Protein AF-A0A534TEU1-F1 (afdb_monomer_lite)

Sequence (224 aa):
MRRGFAPFLVLVLLFSCASARHSGPASTGDSCGVQGTWSGSFAIEGNGIGGPPRADTLDLRLVLMDSAAKVFSKEQGTWMEDKPGRFSLRCAGPNAVIAAIDSDRDSDGIWYESWVITLTVIDADRALVRWLRMVNNTNLPLTNPSSRFSYQGVGVLQRGPAPLNAERAKPETIGELLSALCDGGDAKACHTLARAIDNDDPTRAGELRKRACDLGDRSACEAR

Secondary structure (DSSP, 8-state):
-------------------------------BTT-EEEEEEEEEEEEETTPPPEEEEEEEEEEEETTEEEEEEEETTEEEEESTTT-EEEEEBTEEEEEEEEEEE-SS-EEEEEEEEEEEE-SSSEEEEEEEEEEEESSS-TTSGGGEEEEEEEEEEEEPS--TTS-----SSHHHHHHHHHHTT-HHHHHHHHHHHTTT-HHHHHHHHHHHHHTT-HHHHS--

Radius of gyration: 30.35 Å; chains: 1; bounding bo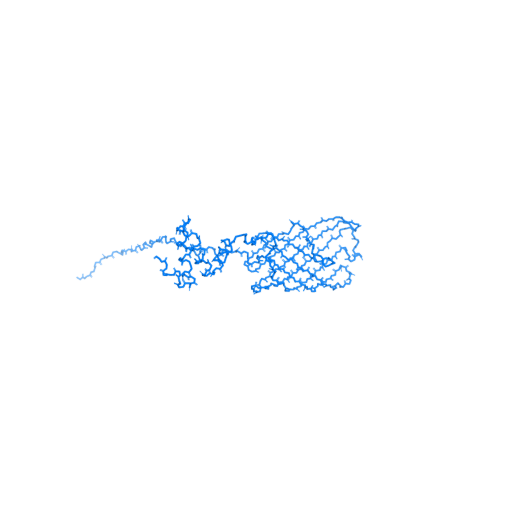x: 60×97×78 Å

Structure (mmCIF, N/CA/C/O backbone):
data_AF-A0A534TEU1-F1
#
_entry.id   AF-A0A534TEU1-F1
#
loop_
_atom_site.group_PDB
_atom_site.id
_atom_site.type_symbol
_atom_site.label_atom_id
_atom_site.label_alt_id
_atom_site.label_comp_id
_atom_site.label_asym_id
_atom_site.label_entity_id
_atom_site.label_seq_id
_atom_site.pdbx_PDB_ins_code
_atom_site.Cartn_x
_atom_site.Cartn_y
_atom_site.Cartn_z
_atom_site.occupancy
_atom_site.B_iso_or_equiv
_atom_site.auth_seq_id
_atom_site.auth_comp_id
_atom_site.auth_asym_id
_atom_site.auth_atom_id
_atom_site.pdbx_PDB_model_num
ATOM 1 N N . MET A 1 1 ? -14.284 -81.995 50.340 1.00 42.09 1 MET A N 1
ATOM 2 C CA . MET A 1 1 ? -13.128 -81.171 49.916 1.00 42.09 1 MET A CA 1
ATOM 3 C C . MET A 1 1 ? -13.559 -80.324 48.729 1.00 42.09 1 MET A C 1
ATOM 5 O O . MET A 1 1 ? -14.415 -80.752 47.971 1.00 42.09 1 MET A O 1
ATOM 9 N N . ARG A 1 2 ? -13.085 -79.078 48.680 1.00 38.34 2 ARG A N 1
ATOM 10 C CA . ARG A 1 2 ? -13.638 -77.959 47.902 1.00 38.34 2 ARG A CA 1
ATOM 11 C C . ARG A 1 2 ? -13.197 -78.001 46.431 1.00 38.34 2 ARG A C 1
ATOM 13 O O . ARG A 1 2 ? -12.015 -78.215 46.198 1.00 38.34 2 ARG A O 1
ATOM 20 N N . ARG A 1 3 ? -14.071 -77.602 45.499 1.00 43.06 3 ARG A N 1
ATOM 21 C CA . ARG A 1 3 ? -14.007 -76.321 44.745 1.00 43.06 3 ARG A CA 1
ATOM 22 C C . ARG A 1 3 ? -14.930 -76.375 43.524 1.00 43.06 3 ARG A C 1
ATOM 24 O O . ARG A 1 3 ? -14.798 -77.246 42.676 1.00 43.06 3 ARG A O 1
ATOM 31 N N . GLY A 1 4 ? -15.871 -75.433 43.495 1.00 40.69 4 GLY A N 1
ATOM 32 C CA . GLY A 1 4 ? -16.807 -75.219 42.400 1.00 40.69 4 GLY A CA 1
ATOM 33 C C . GLY A 1 4 ? -16.151 -74.540 41.201 1.00 40.69 4 GLY A C 1
ATOM 34 O O . GLY A 1 4 ? -15.206 -73.764 41.346 1.00 40.69 4 GLY A O 1
ATOM 35 N N . PHE A 1 5 ? -16.690 -74.849 40.027 1.00 43.62 5 PHE A N 1
ATOM 36 C CA . PHE A 1 5 ? -16.445 -74.148 38.776 1.00 43.62 5 PHE A CA 1
ATOM 37 C C . PHE A 1 5 ? -17.333 -72.899 38.720 1.00 43.62 5 PHE A C 1
ATOM 39 O O . PHE A 1 5 ? -18.552 -73.005 38.828 1.00 43.62 5 PHE A O 1
ATOM 46 N N . ALA A 1 6 ? -16.724 -71.732 38.530 1.00 43.12 6 ALA A N 1
ATOM 47 C CA . ALA A 1 6 ? -17.408 -70.509 38.124 1.00 43.12 6 ALA A CA 1
ATOM 48 C C . ALA A 1 6 ? -16.842 -70.094 36.758 1.00 43.12 6 ALA A C 1
ATOM 50 O O . ALA A 1 6 ? -15.624 -69.920 36.656 1.00 43.12 6 ALA A O 1
ATOM 51 N N . PRO A 1 7 ? -17.660 -69.950 35.702 1.00 49.03 7 PRO A N 1
ATOM 52 C CA . PRO A 1 7 ? -17.207 -69.316 34.479 1.00 49.03 7 PRO A CA 1
ATOM 53 C C . PRO A 1 7 ? -17.258 -67.792 34.642 1.00 49.03 7 PRO A C 1
ATOM 55 O O . PRO A 1 7 ? -18.177 -67.226 35.233 1.00 49.03 7 PRO A O 1
ATOM 58 N N . PHE A 1 8 ? -16.207 -67.155 34.137 1.00 44.19 8 PHE A N 1
ATOM 59 C CA . PHE A 1 8 ? -15.955 -65.720 34.132 1.00 44.19 8 PHE A CA 1
ATOM 60 C C . PHE A 1 8 ? -17.135 -64.912 33.567 1.00 44.19 8 PHE A C 1
ATOM 62 O O . PHE A 1 8 ? -17.520 -65.077 32.411 1.00 44.19 8 PHE A O 1
ATOM 69 N N . LEU A 1 9 ? -17.651 -63.978 34.369 1.00 42.22 9 LEU A N 1
ATOM 70 C CA . LEU A 1 9 ? -18.513 -62.890 33.915 1.00 42.22 9 LEU A CA 1
ATOM 71 C C . LEU A 1 9 ? -17.618 -61.820 33.265 1.00 42.22 9 LEU A C 1
ATOM 73 O O . LEU A 1 9 ? -16.871 -61.128 33.956 1.00 42.22 9 LEU A O 1
ATOM 77 N N . VAL A 1 10 ? -17.658 -61.698 31.937 1.00 48.53 10 VAL A N 1
ATOM 78 C CA . VAL A 1 10 ? -17.001 -60.598 31.216 1.00 48.53 10 VAL A CA 1
ATOM 79 C C . VAL A 1 10 ? -17.854 -59.342 31.397 1.00 48.53 10 VAL A C 1
ATOM 81 O O . VAL A 1 10 ? -18.918 -59.205 30.797 1.00 48.53 10 VAL A O 1
ATOM 84 N N . LEU A 1 11 ? -17.397 -58.433 32.257 1.00 40.50 11 LEU A N 1
ATOM 85 C CA . LEU A 1 11 ? -17.984 -57.109 32.440 1.00 40.50 11 LEU A CA 1
ATOM 86 C C . LEU A 1 11 ? -17.604 -56.231 31.237 1.00 40.50 11 LEU A C 1
ATOM 88 O O . LEU A 1 11 ? -16.510 -55.672 31.183 1.00 40.50 11 LEU A O 1
ATOM 92 N N . VAL A 1 12 ? -18.502 -56.119 30.259 1.00 49.38 12 VAL A N 1
ATOM 93 C CA . VAL A 1 12 ? -18.382 -55.135 29.176 1.00 49.38 12 VAL A CA 1
ATOM 94 C C . VAL A 1 12 ? -18.715 -53.761 29.758 1.00 49.38 12 VAL A C 1
ATOM 96 O O . VAL A 1 12 ? -19.880 -53.414 29.945 1.00 49.38 12 VAL A O 1
ATOM 99 N N . LEU A 1 13 ? -17.683 -52.978 30.078 1.00 44.84 13 LEU A N 1
ATOM 100 C CA . LEU A 1 13 ? -17.818 -51.556 30.387 1.00 44.84 13 LEU A CA 1
ATOM 101 C C . LEU A 1 13 ? -18.214 -50.817 29.103 1.00 44.84 13 LEU A C 1
ATOM 103 O O . LEU A 1 13 ? -17.367 -50.441 28.294 1.00 44.84 13 LEU A O 1
ATOM 107 N N . LEU A 1 14 ? -19.518 -50.622 28.911 1.00 46.16 14 LEU A N 1
ATOM 108 C CA . LEU A 1 14 ? -20.048 -49.671 27.941 1.00 46.16 14 LEU A CA 1
ATOM 109 C C . LEU A 1 14 ? -19.650 -48.263 28.398 1.00 46.16 14 LEU A C 1
ATOM 111 O O . LEU A 1 14 ? -20.310 -47.659 29.243 1.00 46.16 14 LEU A O 1
ATOM 115 N N . PHE A 1 15 ? -18.552 -47.740 27.849 1.00 44.34 15 PHE A N 1
ATOM 116 C CA . PHE A 1 15 ? -18.258 -46.312 27.893 1.00 44.34 15 PHE A CA 1
ATOM 117 C C . PHE A 1 15 ? -19.354 -45.592 27.107 1.00 44.34 15 PHE A C 1
ATOM 119 O O . PHE A 1 15 ? -19.301 -45.460 25.886 1.00 44.34 15 PHE A O 1
ATOM 126 N N . SER A 1 16 ? -20.385 -45.152 27.823 1.00 46.69 16 SER A N 1
ATOM 127 C CA . SER A 1 16 ? -21.354 -44.199 27.309 1.00 46.69 16 SER A CA 1
ATOM 128 C C . SER A 1 16 ? -20.603 -42.891 27.073 1.00 46.69 16 SER A C 1
ATOM 130 O O . SER A 1 16 ? -20.400 -42.108 28.000 1.00 46.69 16 SER A O 1
ATOM 132 N N . CYS A 1 17 ? -20.139 -42.666 25.840 1.00 42.59 17 CYS A N 1
ATOM 133 C CA . CYS A 1 17 ? -19.722 -41.347 25.384 1.00 42.59 17 CYS A CA 1
ATOM 134 C C . CYS A 1 17 ? -20.953 -40.442 25.451 1.00 42.59 17 CYS A C 1
ATOM 136 O O . CYS A 1 17 ? -21.697 -40.306 24.482 1.00 42.59 17 CYS A O 1
ATOM 138 N N . ALA A 1 18 ? -21.183 -39.828 26.612 1.00 48.31 18 ALA A N 1
ATOM 139 C CA . ALA A 1 18 ? -21.962 -38.613 26.681 1.00 48.31 18 ALA A CA 1
ATOM 140 C C . ALA A 1 18 ? -21.305 -37.656 25.689 1.00 48.31 18 ALA A C 1
ATOM 142 O O . ALA A 1 18 ? -20.161 -37.238 25.882 1.00 48.31 18 ALA A O 1
ATOM 143 N N . SER A 1 19 ? -21.991 -37.386 24.580 1.00 49.59 19 SER A N 1
ATOM 144 C CA . SER A 1 19 ? -21.614 -36.339 23.646 1.00 49.59 19 SER A CA 1
ATOM 145 C C . SER A 1 19 ? -21.758 -35.022 24.396 1.00 49.59 19 SER A C 1
ATOM 147 O O . SER A 1 19 ? -22.774 -34.336 24.301 1.00 49.59 19 SER A O 1
ATOM 149 N N . ALA A 1 20 ? -20.744 -34.683 25.192 1.00 44.78 20 ALA A N 1
ATOM 150 C CA . ALA A 1 20 ? -20.486 -33.313 25.548 1.00 44.78 20 ALA A CA 1
ATOM 151 C C . ALA A 1 20 ? -20.449 -32.593 24.207 1.00 44.78 20 ALA A C 1
ATOM 153 O O . ALA A 1 20 ? -19.561 -32.841 23.387 1.00 44.78 20 ALA A O 1
ATOM 154 N N . ARG A 1 21 ? -21.465 -31.766 23.948 1.00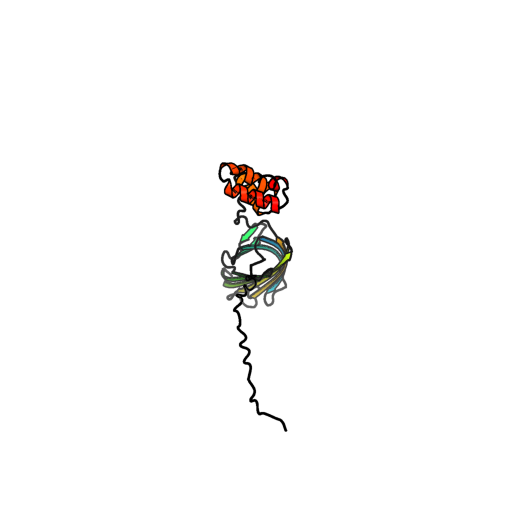 43.78 21 ARG A N 1
ATOM 155 C CA . ARG A 1 21 ? -21.335 -30.697 22.973 1.00 43.78 21 ARG A CA 1
ATOM 156 C C . ARG A 1 21 ? -20.152 -29.896 23.486 1.00 43.78 21 ARG A C 1
ATOM 158 O O . ARG A 1 21 ? -20.304 -29.055 24.364 1.00 43.78 21 ARG A O 1
ATOM 165 N N . HIS A 1 22 ? -18.963 -30.243 23.006 1.00 41.06 22 HIS A N 1
ATOM 166 C CA . HIS A 1 22 ? -17.851 -29.330 22.986 1.00 41.06 22 HIS A CA 1
ATOM 167 C C . HIS A 1 22 ? -18.407 -28.154 22.193 1.00 41.06 22 HIS A C 1
ATOM 169 O O . HIS A 1 22 ? -18.464 -28.178 20.965 1.00 41.06 22 HIS A O 1
ATOM 175 N N . SER A 1 23 ? -18.874 -27.131 22.903 1.00 46.69 23 SER A N 1
ATOM 176 C CA . SER A 1 23 ? -18.583 -25.776 22.491 1.00 46.69 23 SER A CA 1
ATOM 177 C C . SER A 1 23 ? -17.066 -25.741 22.377 1.00 46.69 23 SER A C 1
ATOM 179 O O . SER A 1 23 ? -16.361 -25.465 23.349 1.00 46.69 23 SER A O 1
ATOM 181 N N . GLY A 1 24 ? -16.564 -26.155 21.208 1.00 38.72 24 GLY A N 1
ATOM 182 C CA . GLY A 1 24 ? -15.209 -25.845 20.812 1.00 38.72 24 GLY A CA 1
ATOM 183 C C . GLY A 1 24 ? -15.022 -24.346 21.023 1.00 38.72 24 GLY A C 1
ATOM 184 O O . GLY A 1 24 ? -16.015 -23.605 20.976 1.00 38.72 24 GLY A O 1
ATOM 185 N N . PRO A 1 25 ? -13.795 -23.888 21.310 1.00 41.25 25 PRO A N 1
ATOM 186 C CA . PRO A 1 25 ? -13.544 -22.459 21.331 1.00 41.25 25 PRO A CA 1
ATOM 187 C C . PRO A 1 25 ? -14.160 -21.892 20.053 1.00 41.25 25 PRO A C 1
ATOM 189 O O . PRO A 1 25 ? -13.912 -22.425 18.967 1.00 41.25 25 PRO A O 1
ATOM 192 N N . ALA A 1 26 ? -15.055 -20.909 20.208 1.00 41.44 26 ALA A N 1
ATOM 193 C CA . ALA A 1 26 ? -15.578 -20.148 19.086 1.00 41.44 26 ALA A CA 1
ATOM 194 C C . ALA A 1 26 ? -14.387 -19.871 18.176 1.00 41.44 26 ALA A C 1
ATOM 196 O O . ALA A 1 26 ? -13.356 -19.426 18.685 1.00 41.44 26 ALA A O 1
ATOM 197 N N . SER A 1 27 ? -14.488 -20.251 16.900 1.00 43.28 27 SER A N 1
ATOM 198 C CA . SER A 1 27 ? -13.417 -20.076 15.928 1.00 43.28 27 SER A CA 1
ATOM 199 C C . SER A 1 27 ? -12.785 -18.710 16.162 1.00 43.28 27 SER A C 1
ATOM 201 O O . SER A 1 27 ? -13.425 -17.686 15.910 1.00 43.28 27 SER A O 1
ATOM 203 N N . THR A 1 28 ? -11.555 -18.682 16.673 1.00 44.28 28 THR A N 1
ATOM 204 C CA . THR A 1 28 ? -10.711 -17.493 16.641 1.00 44.28 28 THR A CA 1
ATOM 205 C C . THR A 1 28 ? -10.315 -17.333 15.181 1.00 44.28 28 THR A C 1
ATOM 207 O O . THR A 1 28 ? -9.194 -17.645 14.793 1.00 44.28 28 THR A O 1
ATOM 210 N N . GLY A 1 29 ? -11.298 -17.024 14.334 1.00 44.78 29 GLY A N 1
ATOM 211 C CA . GLY A 1 29 ? -11.105 -16.874 12.909 1.00 44.78 29 GLY A CA 1
ATOM 212 C C . GLY A 1 29 ? -10.098 -15.761 12.723 1.00 44.78 29 GLY A C 1
ATOM 213 O O . GLY A 1 29 ? -10.270 -14.690 13.311 1.00 44.78 29 GLY A O 1
ATOM 214 N N . ASP A 1 30 ? -8.995 -16.058 12.035 1.00 56.19 30 ASP A N 1
ATOM 215 C CA . ASP A 1 30 ? -8.673 -15.557 10.688 1.00 56.19 30 ASP A CA 1
ATOM 216 C C . ASP A 1 30 ? -9.205 -14.158 10.334 1.00 56.19 30 ASP A C 1
ATOM 218 O O . ASP A 1 30 ? -9.517 -13.849 9.187 1.00 56.19 30 ASP A O 1
ATOM 222 N N . SER A 1 31 ? -9.333 -13.285 11.323 1.00 73.56 31 SER A N 1
ATOM 223 C CA . SER A 1 31 ? -9.741 -11.911 11.138 1.00 73.56 31 SER A CA 1
ATOM 224 C C . SER A 1 31 ? -8.524 -11.143 10.660 1.00 73.56 31 SER A C 1
ATOM 226 O O . SER A 1 31 ? -7.391 -11.320 11.120 1.00 73.56 31 SER A O 1
ATOM 228 N N . CYS A 1 32 ? -8.761 -10.324 9.651 1.00 85.44 32 CYS A N 1
ATOM 229 C CA . CYS A 1 32 ? -7.733 -9.529 9.027 1.00 85.44 32 CYS A CA 1
ATOM 230 C C . CYS A 1 32 ? -7.267 -8.451 10.016 1.00 85.44 32 CYS A C 1
ATOM 232 O O . CYS A 1 32 ? -7.973 -7.478 10.249 1.00 85.44 32 CYS A O 1
ATOM 234 N N . GLY A 1 33 ? -6.086 -8.603 10.609 1.00 88.44 33 GLY A N 1
ATOM 235 C CA . GLY A 1 33 ? -5.531 -7.675 11.603 1.00 88.44 33 GLY A CA 1
ATOM 236 C C . GLY A 1 33 ? -4.822 -6.457 11.004 1.00 88.44 33 GLY A C 1
ATOM 237 O O . GLY A 1 33 ? -4.251 -5.653 11.735 1.00 88.44 33 GLY A O 1
ATOM 238 N N . VAL A 1 34 ? -4.833 -6.315 9.676 1.00 93.44 34 VAL A N 1
ATOM 239 C CA . VAL A 1 34 ? -4.113 -5.261 8.938 1.00 93.44 34 VAL A CA 1
ATOM 240 C C . VAL A 1 34 ? -4.989 -4.074 8.533 1.00 93.44 34 VAL A C 1
ATOM 242 O O . VAL A 1 34 ? -4.523 -3.176 7.839 1.00 93.44 34 VAL A O 1
ATOM 245 N N . GLN A 1 35 ? -6.258 -4.070 8.930 1.00 91.25 35 GLN A N 1
ATOM 246 C CA . GLN A 1 35 ? -7.253 -3.089 8.494 1.00 91.25 35 GLN A CA 1
ATOM 247 C C . GLN A 1 35 ? -6.824 -1.648 8.814 1.00 91.25 35 GLN A C 1
ATOM 249 O O . GLN A 1 35 ? -6.166 -1.389 9.829 1.00 91.25 35 GLN A O 1
ATOM 254 N N . GLY A 1 36 ? -7.216 -0.711 7.949 1.00 91.31 36 GLY A N 1
ATOM 255 C CA . GLY A 1 36 ? -6.960 0.721 8.097 1.00 91.31 36 GLY A CA 1
ATOM 256 C C . GLY A 1 36 ? -6.031 1.316 7.037 1.00 91.31 36 GLY A C 1
ATOM 257 O O . GLY A 1 36 ? -5.725 0.700 6.014 1.00 91.31 36 GLY A O 1
ATOM 258 N N . THR A 1 37 ? -5.611 2.558 7.285 1.00 94.62 37 THR A N 1
ATOM 259 C CA . THR A 1 37 ? -4.682 3.294 6.420 1.00 94.62 37 THR A CA 1
ATOM 260 C C . THR A 1 37 ? -3.261 3.157 6.938 1.00 94.62 37 THR A C 1
ATOM 262 O O . THR A 1 37 ? -3.006 3.398 8.116 1.00 94.62 37 THR A O 1
ATOM 265 N N . TRP A 1 38 ? -2.324 2.868 6.045 1.00 96.81 38 TRP A N 1
ATOM 266 C CA . TRP A 1 38 ? -0.896 2.795 6.335 1.00 96.81 38 TRP A CA 1
ATOM 267 C C . TRP A 1 38 ? -0.135 3.642 5.333 1.00 96.81 38 TRP A C 1
ATOM 269 O O . TRP A 1 38 ? -0.408 3.545 4.142 1.00 96.81 38 TRP A O 1
ATOM 279 N N . SER A 1 39 ? 0.818 4.460 5.767 1.00 96.69 39 SER A N 1
ATOM 280 C CA . SER A 1 39 ? 1.649 5.228 4.838 1.00 96.69 39 SER A CA 1
ATOM 281 C C . SER A 1 39 ? 3.059 5.458 5.344 1.00 96.69 39 SER A C 1
ATOM 283 O O . SER A 1 39 ? 3.269 5.537 6.547 1.00 96.69 39 SER A O 1
ATOM 285 N N . GLY A 1 40 ? 4.006 5.606 4.428 1.00 94.81 40 GLY A N 1
ATOM 286 C CA . GLY A 1 40 ? 5.401 5.879 4.746 1.00 94.81 40 GLY A CA 1
ATOM 287 C C . GLY A 1 40 ? 6.231 6.060 3.482 1.00 94.81 40 GLY A C 1
ATOM 288 O O . GLY A 1 40 ? 5.745 5.836 2.372 1.00 94.81 40 GLY A O 1
ATOM 289 N N . SER A 1 41 ? 7.484 6.456 3.671 1.00 95.75 41 SER A N 1
ATOM 290 C CA . SER A 1 41 ? 8.446 6.697 2.596 1.00 95.75 41 SER A CA 1
ATOM 291 C C . SER A 1 41 ? 9.668 5.813 2.820 1.00 95.75 41 SER A C 1
ATOM 293 O O . SER A 1 41 ? 10.186 5.758 3.937 1.00 95.75 41 SER A O 1
ATOM 295 N N . PHE A 1 42 ? 10.131 5.106 1.794 1.00 97.19 42 PHE A N 1
ATOM 296 C CA . PHE A 1 42 ? 11.299 4.229 1.906 1.00 97.19 42 PHE A CA 1
ATOM 297 C C . PHE A 1 42 ? 12.074 4.128 0.595 1.00 97.19 42 PHE A C 1
ATOM 299 O O . PHE A 1 42 ? 11.536 4.360 -0.487 1.00 97.19 42 PHE A O 1
ATOM 306 N N . ALA A 1 43 ? 13.357 3.784 0.703 1.00 97.69 43 ALA A N 1
ATOM 307 C CA . ALA A 1 43 ? 14.214 3.593 -0.456 1.00 97.69 43 ALA A CA 1
ATOM 308 C C . ALA A 1 43 ? 13.782 2.359 -1.261 1.00 97.69 43 ALA A C 1
ATOM 310 O O . ALA A 1 43 ? 13.424 1.321 -0.694 1.00 97.69 43 ALA A O 1
ATOM 311 N N . ILE A 1 44 ? 13.862 2.476 -2.582 1.00 97.56 44 ILE A N 1
ATOM 312 C CA . ILE A 1 44 ? 13.677 1.372 -3.516 1.00 97.56 44 ILE A CA 1
ATOM 313 C C . ILE A 1 44 ? 14.944 1.142 -4.331 1.00 97.56 44 ILE A C 1
ATOM 315 O O . ILE A 1 44 ? 15.680 2.071 -4.669 1.00 97.56 44 ILE A O 1
ATOM 319 N N . GLU A 1 45 ? 15.156 -0.120 -4.667 1.00 97.19 45 GLU A N 1
ATOM 320 C CA . GLU A 1 45 ? 16.270 -0.612 -5.460 1.00 97.19 45 GLU A CA 1
ATOM 321 C C . GLU A 1 45 ? 15.777 -1.525 -6.585 1.00 97.19 45 GLU A C 1
ATOM 323 O O . GLU A 1 45 ? 14.643 -2.010 -6.575 1.00 97.19 45 GLU A O 1
ATOM 328 N N . GLY A 1 46 ? 16.652 -1.792 -7.546 1.00 96.06 46 GLY A N 1
ATOM 329 C CA . GLY A 1 46 ? 16.449 -2.790 -8.590 1.00 96.06 46 GLY A CA 1
ATOM 330 C C . GLY A 1 46 ? 16.989 -2.314 -9.926 1.00 96.06 46 GLY A C 1
ATOM 331 O O . GLY A 1 46 ? 17.650 -1.284 -10.002 1.00 96.06 46 GLY A O 1
ATOM 332 N N . ASN A 1 47 ? 16.739 -3.054 -10.997 1.00 96.25 47 ASN A N 1
ATOM 333 C CA . ASN A 1 47 ? 17.302 -2.739 -12.305 1.00 96.25 47 ASN A CA 1
ATOM 334 C C . ASN A 1 47 ? 16.533 -3.424 -13.432 1.00 96.25 47 ASN A C 1
ATOM 336 O O . ASN A 1 47 ? 15.804 -4.399 -13.234 1.00 96.25 47 ASN A O 1
ATOM 340 N N . GLY A 1 48 ? 16.732 -2.891 -14.634 1.00 95.50 48 GLY A N 1
ATOM 341 C CA . GLY A 1 48 ? 16.412 -3.592 -15.869 1.00 95.50 48 GLY A CA 1
ATOM 342 C C . GLY A 1 48 ? 17.452 -4.655 -16.204 1.00 95.50 48 GLY A C 1
ATOM 343 O O . GLY A 1 48 ? 18.599 -4.572 -15.751 1.00 95.50 48 GLY A O 1
ATOM 344 N N . ILE A 1 49 ? 17.085 -5.634 -17.030 1.00 91.06 49 ILE A N 1
ATOM 345 C CA . ILE A 1 49 ? 18.057 -6.569 -17.616 1.00 91.06 49 ILE A CA 1
ATOM 346 C C . ILE A 1 49 ? 19.117 -5.756 -18.374 1.00 91.06 49 ILE A C 1
ATOM 348 O O . ILE A 1 49 ? 18.789 -4.990 -19.275 1.00 91.06 49 ILE A O 1
ATOM 352 N N . GLY A 1 50 ? 20.385 -5.890 -17.973 1.00 88.06 50 GLY A N 1
ATOM 353 C CA . GLY A 1 50 ? 21.506 -5.141 -18.558 1.00 88.06 50 GLY A CA 1
ATOM 354 C C . GLY A 1 50 ? 21.532 -3.639 -18.235 1.00 88.06 50 GLY A C 1
ATOM 355 O O . GLY A 1 50 ? 22.411 -2.936 -18.725 1.00 88.06 50 GLY A O 1
ATOM 356 N N . GLY A 1 51 ? 20.593 -3.142 -17.424 1.00 91.62 51 GLY A N 1
ATOM 357 C CA . GLY A 1 51 ? 20.540 -1.750 -16.983 1.00 91.62 51 GLY A CA 1
ATOM 358 C C . GLY A 1 51 ? 21.320 -1.491 -15.694 1.00 91.62 51 GLY A C 1
ATOM 359 O O . GLY A 1 51 ? 21.565 -2.424 -14.925 1.00 91.62 51 GLY A O 1
ATOM 360 N N . PRO A 1 52 ? 21.673 -0.224 -15.416 1.00 93.75 52 PRO A N 1
ATOM 361 C CA . PRO A 1 52 ? 22.270 0.143 -14.142 1.00 93.75 52 PRO A CA 1
ATOM 362 C C . PRO A 1 52 ? 21.266 -0.038 -12.988 1.00 93.75 52 PRO A C 1
ATOM 364 O O . PRO A 1 52 ? 20.049 0.005 -13.211 1.00 93.75 52 PRO A O 1
ATOM 367 N N . PRO A 1 53 ? 21.754 -0.193 -11.746 1.00 94.06 53 PRO A N 1
ATOM 368 C CA . PRO A 1 53 ? 20.916 -0.107 -10.560 1.00 94.06 53 PRO A CA 1
ATOM 369 C C . PRO A 1 53 ? 20.168 1.227 -10.499 1.00 94.06 53 PRO A C 1
ATOM 371 O O . PRO A 1 53 ? 20.745 2.296 -10.703 1.00 94.06 53 PRO A O 1
ATOM 374 N N . ARG A 1 54 ? 18.880 1.155 -10.179 1.00 89.25 54 ARG A N 1
ATOM 375 C CA . ARG A 1 54 ? 18.053 2.277 -9.755 1.00 89.25 54 ARG A CA 1
ATOM 376 C C . ARG A 1 54 ? 18.149 2.395 -8.240 1.00 89.25 54 ARG A C 1
ATOM 378 O O . ARG A 1 54 ? 18.041 1.395 -7.536 1.00 89.25 54 ARG A O 1
ATOM 385 N N . ALA A 1 55 ? 18.293 3.626 -7.770 1.00 90.62 55 ALA A N 1
ATOM 386 C CA . ALA A 1 55 ? 18.090 4.004 -6.382 1.00 90.62 55 ALA A CA 1
ATOM 387 C C . ALA A 1 55 ? 17.118 5.182 -6.375 1.00 90.62 55 ALA A C 1
ATOM 389 O O . ALA A 1 55 ? 17.355 6.183 -7.049 1.00 90.62 55 ALA A O 1
ATOM 390 N N . ASP A 1 56 ? 16.002 5.029 -5.677 1.00 92.62 56 ASP A N 1
ATOM 391 C CA . ASP A 1 56 ? 14.948 6.038 -5.621 1.00 92.62 56 ASP A CA 1
ATOM 392 C C . ASP A 1 56 ? 14.195 5.931 -4.288 1.00 92.62 56 ASP A C 1
ATOM 394 O O . ASP A 1 56 ? 14.510 5.077 -3.458 1.00 92.62 56 ASP A O 1
ATOM 398 N N . THR A 1 57 ? 13.201 6.783 -4.068 1.00 94.69 57 THR A N 1
ATOM 399 C CA . THR A 1 57 ? 12.307 6.723 -2.908 1.00 94.69 57 THR A CA 1
ATOM 400 C C . THR A 1 57 ? 10.875 6.479 -3.361 1.00 94.69 57 THR A C 1
ATOM 402 O O . THR A 1 57 ? 10.389 7.121 -4.286 1.00 94.69 57 THR A O 1
ATOM 405 N N . LEU A 1 58 ? 10.183 5.571 -2.677 1.00 96.12 58 LEU A N 1
ATOM 406 C CA . LEU A 1 58 ? 8.752 5.359 -2.834 1.00 96.12 58 LEU A CA 1
ATOM 407 C C . LEU A 1 58 ? 8.016 5.923 -1.621 1.00 96.12 58 LEU A C 1
ATOM 409 O O . LEU A 1 58 ? 8.238 5.490 -0.491 1.00 96.12 58 LEU A O 1
ATOM 413 N N . ASP A 1 59 ? 7.105 6.854 -1.877 1.00 96.12 59 ASP A N 1
ATOM 414 C CA . ASP A 1 59 ? 6.014 7.184 -0.967 1.00 96.12 59 ASP A CA 1
ATOM 415 C C . ASP A 1 59 ? 4.877 6.190 -1.202 1.00 96.12 59 ASP A C 1
ATOM 417 O O . ASP A 1 59 ? 4.288 6.193 -2.279 1.00 96.12 59 ASP A O 1
ATOM 421 N N . LEU A 1 60 ? 4.556 5.357 -0.215 1.00 97.94 60 LEU A N 1
ATOM 422 C CA . LEU A 1 60 ? 3.494 4.357 -0.314 1.00 97.94 60 LEU A CA 1
ATOM 423 C C . LEU A 1 60 ? 2.374 4.681 0.671 1.00 97.94 60 LEU A C 1
ATOM 425 O O . LEU A 1 60 ? 2.631 4.976 1.840 1.00 97.94 60 LEU A O 1
ATOM 429 N N . ARG A 1 61 ? 1.124 4.555 0.222 1.00 97.75 61 ARG A N 1
ATOM 430 C CA . ARG A 1 61 ? -0.055 4.503 1.087 1.00 97.75 61 ARG A CA 1
ATOM 431 C C . ARG A 1 61 ? -0.932 3.317 0.712 1.00 97.75 61 ARG A C 1
ATOM 433 O O . ARG A 1 61 ? -1.222 3.083 -0.454 1.00 97.75 61 ARG A O 1
ATOM 440 N N . LEU A 1 62 ? -1.381 2.595 1.726 1.00 97.56 62 LEU A N 1
ATOM 441 C CA . LEU A 1 62 ? -2.302 1.474 1.628 1.00 97.56 62 LEU A CA 1
ATOM 442 C C . LEU A 1 62 ? -3.579 1.830 2.380 1.00 97.56 62 LEU A C 1
ATOM 444 O O . LEU A 1 62 ? -3.514 2.323 3.505 1.00 97.56 62 LEU A O 1
ATOM 448 N N . VAL A 1 63 ? -4.726 1.557 1.775 1.00 95.38 63 VAL A N 1
ATOM 449 C CA . VAL A 1 63 ? -6.034 1.604 2.428 1.00 95.38 63 VAL A CA 1
ATOM 450 C C . VAL A 1 63 ? -6.628 0.206 2.356 1.00 95.38 63 VAL A C 1
ATOM 452 O O . VAL A 1 63 ? -6.957 -0.268 1.268 1.00 95.38 63 VAL A O 1
ATOM 455 N N . LEU A 1 64 ? -6.716 -0.458 3.507 1.00 94.56 64 LEU A N 1
ATOM 456 C CA . LEU A 1 64 ? -7.107 -1.861 3.630 1.00 94.56 64 LEU A CA 1
ATOM 457 C C . LEU A 1 64 ? -8.459 -1.945 4.342 1.00 94.56 64 LEU A C 1
ATOM 459 O O . LEU A 1 64 ? -8.569 -1.501 5.488 1.00 94.56 64 LEU A O 1
ATOM 463 N N . MET A 1 65 ? -9.462 -2.479 3.644 1.00 87.75 65 MET A N 1
ATOM 464 C CA . MET A 1 65 ? -10.827 -2.665 4.145 1.00 87.75 65 MET A CA 1
ATOM 465 C C . MET A 1 65 ? -11.343 -4.038 3.715 1.00 87.75 65 MET A C 1
ATOM 467 O O . MET A 1 65 ? -11.371 -4.326 2.520 1.00 87.75 65 MET A O 1
ATOM 471 N N . ASP A 1 66 ? -11.763 -4.875 4.660 1.00 83.06 66 ASP A N 1
ATOM 472 C CA . ASP A 1 66 ? -12.251 -6.235 4.417 1.00 83.06 66 ASP A CA 1
ATOM 473 C C . ASP A 1 66 ? -11.262 -7.048 3.560 1.00 83.06 66 ASP A C 1
ATOM 475 O O . ASP A 1 66 ? -10.142 -7.318 4.000 1.00 83.06 66 ASP A O 1
ATOM 479 N N . SER A 1 67 ? -11.656 -7.410 2.334 1.00 80.25 67 SER A N 1
ATOM 480 C CA . SER A 1 67 ? -10.840 -8.101 1.327 1.00 80.25 67 SER A CA 1
ATOM 481 C C . SER A 1 67 ? -10.354 -7.189 0.191 1.00 80.25 67 SER A C 1
ATOM 483 O O . SER A 1 67 ? -9.845 -7.679 -0.819 1.00 80.25 67 SER A O 1
ATOM 485 N N . ALA A 1 68 ? -10.527 -5.873 0.322 1.00 86.00 68 ALA A N 1
ATOM 486 C CA . ALA A 1 68 ? -10.127 -4.876 -0.661 1.00 86.00 68 ALA A CA 1
ATOM 487 C C . ALA A 1 68 ? -8.871 -4.115 -0.214 1.00 86.00 68 ALA A C 1
ATOM 489 O O . ALA A 1 68 ? -8.685 -3.792 0.963 1.00 86.00 68 ALA A O 1
ATOM 490 N N . ALA A 1 69 ? -8.024 -3.782 -1.184 1.00 95.94 69 ALA A N 1
ATOM 491 C CA . ALA A 1 69 ? -6.893 -2.888 -0.994 1.00 95.94 69 ALA A CA 1
ATOM 492 C C . ALA A 1 69 ? -6.929 -1.780 -2.044 1.00 95.94 69 ALA A C 1
ATOM 494 O O . ALA A 1 69 ? -7.102 -2.046 -3.232 1.00 95.94 69 ALA A O 1
ATOM 495 N N . LYS A 1 70 ? -6.712 -0.542 -1.603 1.00 96.81 70 LYS A N 1
ATOM 496 C CA . LYS A 1 70 ? -6.320 0.559 -2.483 1.00 96.81 70 LYS A CA 1
ATOM 497 C C . LYS A 1 70 ? -4.874 0.916 -2.198 1.00 96.81 70 LYS A C 1
ATOM 499 O O . LYS A 1 70 ? -4.483 1.047 -1.035 1.00 96.81 70 LYS A O 1
ATOM 504 N N . VAL A 1 71 ? -4.095 1.052 -3.256 1.00 98.06 71 VAL A N 1
ATOM 505 C CA . VAL A 1 71 ? -2.666 1.345 -3.194 1.00 98.06 71 VAL A CA 1
ATOM 506 C C . VAL A 1 71 ? -2.454 2.705 -3.826 1.00 98.06 71 VAL A C 1
ATOM 508 O O . VAL A 1 71 ? -3.055 3.007 -4.850 1.00 98.06 71 VAL A O 1
ATOM 511 N N . PHE A 1 72 ? -1.641 3.535 -3.191 1.00 97.69 72 PHE A N 1
ATOM 512 C CA . PHE A 1 72 ? -1.317 4.858 -3.688 1.00 97.69 72 PHE A CA 1
ATOM 513 C C . PHE A 1 72 ? 0.182 5.090 -3.616 1.00 97.69 72 PHE A C 1
ATOM 515 O O . PHE A 1 72 ? 0.829 4.729 -2.625 1.00 97.69 72 PHE A O 1
ATOM 522 N N . SER A 1 73 ? 0.686 5.805 -4.608 1.00 95.50 73 SER A N 1
ATOM 523 C CA . SER A 1 73 ? 2.026 6.367 -4.640 1.00 95.50 73 SER A CA 1
ATOM 524 C C . SER A 1 73 ? 1.945 7.886 -4.788 1.00 95.50 73 SER A C 1
ATOM 526 O O . SER A 1 73 ? 0.899 8.422 -5.170 1.00 95.50 73 SER A O 1
ATOM 528 N N . LYS A 1 74 ? 3.000 8.619 -4.406 1.00 88.19 74 LYS A N 1
ATOM 529 C CA . LYS A 1 74 ? 3.061 10.058 -4.706 1.00 88.19 74 LYS A CA 1
ATOM 530 C C . LYS A 1 74 ? 3.790 10.309 -6.011 1.00 88.19 74 LYS A C 1
ATOM 532 O O . LYS A 1 74 ? 4.939 9.910 -6.171 1.00 88.19 74 LYS A O 1
ATOM 537 N N . GLU A 1 75 ? 3.163 11.105 -6.861 1.00 81.62 75 GLU A N 1
ATOM 538 C CA . GLU A 1 75 ? 3.775 11.710 -8.031 1.00 81.62 75 GLU A CA 1
ATOM 539 C C . GLU A 1 75 ? 3.739 13.232 -7.865 1.00 81.62 75 GLU A C 1
ATOM 541 O O . GLU A 1 75 ? 2.691 13.817 -7.596 1.00 81.62 75 GLU A O 1
ATOM 546 N N . GLN A 1 76 ? 4.907 13.880 -7.942 1.00 82.69 76 GLN A N 1
ATOM 547 C CA . GLN A 1 76 ? 5.042 15.341 -7.800 1.00 82.69 76 GLN A CA 1
ATOM 548 C C . GLN A 1 76 ? 4.340 15.913 -6.546 1.00 82.69 76 GLN A C 1
ATOM 550 O O . GLN A 1 76 ? 3.747 16.988 -6.568 1.00 82.69 76 GLN A O 1
ATOM 555 N N . GLY A 1 77 ? 4.392 15.175 -5.432 1.00 80.50 77 GLY A N 1
ATOM 556 C CA . GLY A 1 77 ? 3.769 15.564 -4.161 1.00 80.50 77 GLY A CA 1
ATOM 557 C C . GLY A 1 77 ? 2.272 15.252 -4.040 1.00 80.50 77 GLY A C 1
ATOM 558 O O . GLY A 1 77 ? 1.713 15.429 -2.958 1.00 80.50 77 GLY A O 1
ATOM 559 N N . THR A 1 78 ? 1.636 14.733 -5.091 1.00 82.69 78 THR A N 1
ATOM 560 C CA . THR A 1 78 ? 0.211 14.375 -5.110 1.00 82.69 78 THR A CA 1
ATOM 561 C C . THR A 1 78 ? 0.038 12.864 -5.016 1.00 82.69 78 THR A C 1
ATOM 563 O O . THR A 1 78 ? 0.730 12.115 -5.695 1.00 82.69 78 THR A O 1
ATOM 566 N N . TRP A 1 79 ? -0.883 12.403 -4.167 1.00 88.12 79 TRP A N 1
ATOM 567 C CA . TRP A 1 79 ? -1.224 10.982 -4.075 1.00 88.12 79 TRP A CA 1
ATOM 568 C C . TRP A 1 79 ? -2.072 10.553 -5.270 1.00 88.12 79 TRP A C 1
ATOM 570 O O . TRP A 1 79 ? -3.136 11.127 -5.495 1.00 88.12 79 TRP A O 1
ATOM 580 N N . MET A 1 80 ? -1.637 9.504 -5.959 1.00 91.25 80 MET A N 1
ATOM 581 C CA . MET A 1 80 ? -2.338 8.883 -7.079 1.00 91.25 80 MET A CA 1
ATOM 582 C C . MET A 1 80 ? -2.694 7.443 -6.714 1.00 91.25 80 MET A C 1
ATOM 584 O O . MET A 1 80 ? -1.878 6.749 -6.113 1.00 91.25 80 MET A O 1
ATOM 588 N N . GLU A 1 81 ? -3.918 7.001 -7.021 1.00 94.94 81 GLU A N 1
ATOM 589 C CA . GLU A 1 81 ? -4.307 5.599 -6.823 1.00 94.94 81 GLU A CA 1
ATOM 590 C C . GLU A 1 81 ? -3.684 4.740 -7.927 1.00 94.94 81 GLU A C 1
ATOM 592 O O . GLU A 1 81 ? -3.971 4.918 -9.112 1.00 94.94 81 GLU A O 1
ATOM 597 N N . ASP A 1 82 ? -2.845 3.792 -7.526 1.00 95.44 82 ASP A N 1
ATOM 598 C CA . ASP A 1 82 ? -2.253 2.804 -8.410 1.00 95.44 82 ASP A CA 1
ATOM 599 C C . ASP A 1 82 ? -3.287 1.714 -8.704 1.00 95.44 82 ASP A C 1
ATOM 601 O O . ASP A 1 82 ? -3.853 1.109 -7.793 1.00 95.44 82 ASP A O 1
ATOM 605 N N . LYS A 1 83 ? -3.511 1.436 -9.992 1.00 94.62 83 LYS A N 1
ATOM 606 C CA . LYS A 1 83 ? -4.368 0.342 -10.492 1.00 94.62 83 LYS A CA 1
ATOM 607 C C . LYS A 1 83 ? -5.725 0.247 -9.761 1.00 94.62 83 LYS A C 1
ATOM 609 O O . LYS A 1 83 ? -6.005 -0.779 -9.123 1.00 94.62 83 LYS A O 1
ATOM 614 N N . PRO A 1 84 ? -6.584 1.285 -9.854 1.00 94.19 84 PRO A N 1
ATOM 615 C CA . PRO A 1 84 ? -7.838 1.341 -9.109 1.00 94.19 84 PRO A CA 1
ATOM 616 C C . PRO A 1 84 ? -8.686 0.078 -9.293 1.00 94.19 84 PRO A C 1
ATOM 618 O O . PRO A 1 84 ? -8.947 -0.362 -10.414 1.00 94.19 84 PRO A O 1
ATOM 621 N N . GLY A 1 85 ? -9.095 -0.528 -8.176 1.00 91.69 85 GLY A N 1
ATOM 622 C CA . GLY A 1 85 ? -9.938 -1.729 -8.158 1.00 91.69 85 GLY A CA 1
ATOM 623 C C . GLY A 1 85 ? -9.266 -3.035 -8.606 1.00 91.69 85 GLY A C 1
ATOM 624 O O . GLY A 1 85 ? -9.957 -4.043 -8.740 1.00 91.69 85 GLY A O 1
ATOM 625 N N . ARG A 1 86 ? -7.945 -3.058 -8.840 1.00 94.94 86 ARG A N 1
ATOM 626 C CA . ARG A 1 86 ? -7.221 -4.266 -9.290 1.00 94.94 86 ARG A CA 1
ATOM 627 C C . ARG A 1 86 ? -6.539 -5.047 -8.170 1.00 94.94 86 ARG A C 1
ATOM 629 O O . ARG A 1 86 ? -6.219 -6.218 -8.360 1.00 94.94 86 ARG A O 1
ATOM 636 N N . PHE A 1 87 ? -6.283 -4.418 -7.026 1.00 97.06 87 PHE A N 1
ATOM 637 C CA . PHE A 1 87 ? -5.571 -5.057 -5.925 1.00 97.06 87 PHE A CA 1
ATOM 638 C C . PHE A 1 87 ? -6.476 -5.987 -5.113 1.00 97.06 87 PHE A C 1
ATOM 640 O O . PHE A 1 87 ? -7.523 -5.593 -4.602 1.00 97.06 87 PHE A O 1
ATOM 647 N N . SER A 1 88 ? -6.018 -7.225 -4.947 1.00 93.56 88 SER A N 1
ATOM 648 C CA . SER A 1 88 ? -6.581 -8.196 -4.009 1.00 93.56 88 SER A CA 1
ATOM 649 C C . SER A 1 88 ? -5.854 -8.125 -2.667 1.00 93.56 88 SER A C 1
ATOM 651 O O . SER A 1 88 ? -4.640 -7.925 -2.641 1.00 93.56 88 SER A O 1
ATOM 653 N N . LEU A 1 89 ? -6.582 -8.315 -1.564 1.00 95.38 89 LEU A N 1
ATOM 654 C CA . LEU A 1 89 ? -6.029 -8.433 -0.214 1.00 95.38 89 LEU A CA 1
ATOM 655 C C . LEU A 1 89 ? -6.297 -9.837 0.334 1.00 95.38 89 LEU A C 1
ATOM 657 O O . LEU A 1 89 ? -7.438 -10.290 0.399 1.00 95.38 89 LEU A O 1
ATOM 661 N N . ARG A 1 90 ? -5.234 -10.513 0.772 1.00 94.88 90 ARG A N 1
ATOM 662 C CA . ARG A 1 90 ? -5.301 -11.741 1.571 1.00 94.88 90 ARG A CA 1
ATOM 663 C C . ARG A 1 90 ? -4.570 -11.522 2.881 1.00 94.88 90 ARG A C 1
ATOM 665 O O . ARG A 1 90 ? -3.479 -10.962 2.880 1.00 94.88 90 ARG A O 1
ATOM 672 N N . CYS A 1 91 ? -5.125 -11.999 3.983 1.00 93.44 91 CYS A N 1
ATOM 673 C CA . CYS A 1 91 ? -4.538 -11.796 5.302 1.00 93.44 91 CYS A CA 1
ATOM 674 C C . CYS A 1 91 ? -4.812 -12.965 6.241 1.00 93.44 91 CYS A C 1
ATOM 676 O O . CYS A 1 91 ? -5.755 -13.729 6.046 1.00 93.44 91 CYS A O 1
ATOM 678 N N . ALA A 1 92 ? -3.956 -13.077 7.251 1.00 92.31 92 ALA A N 1
ATOM 679 C CA . ALA A 1 92 ? -4.090 -13.991 8.375 1.00 92.31 92 ALA A CA 1
ATOM 680 C C . ALA A 1 92 ? -3.536 -13.283 9.619 1.00 92.31 92 ALA A C 1
ATOM 682 O O . ALA A 1 92 ? -2.321 -13.093 9.754 1.00 92.31 92 ALA A O 1
ATOM 683 N N . GLY A 1 93 ? -4.431 -12.819 10.497 1.00 91.06 93 GLY A N 1
ATOM 684 C CA . GLY A 1 93 ? -4.058 -12.002 11.650 1.00 91.06 93 GLY A CA 1
ATOM 685 C C . GLY A 1 93 ? -3.271 -10.748 11.225 1.00 91.06 93 GLY A C 1
ATOM 686 O O . GLY A 1 93 ? -3.731 -10.024 10.341 1.00 91.06 93 GLY A O 1
ATOM 687 N N . PRO A 1 94 ? -2.086 -10.471 11.801 1.00 95.25 94 PRO A N 1
ATOM 688 C CA . PRO A 1 94 ? -1.328 -9.246 11.532 1.00 95.25 94 PRO A CA 1
ATOM 689 C C . PRO A 1 94 ? -0.588 -9.246 10.187 1.00 95.25 94 PRO A C 1
ATOM 691 O O . PRO A 1 94 ? 0.054 -8.249 9.869 1.00 95.25 94 PRO A O 1
ATOM 694 N N . ASN A 1 95 ? -0.640 -10.337 9.414 1.00 97.12 95 ASN A N 1
ATOM 695 C CA . ASN A 1 95 ? 0.065 -10.470 8.142 1.00 97.12 95 ASN A CA 1
ATOM 696 C C . ASN A 1 95 ? -0.892 -10.334 6.959 1.00 97.12 95 ASN A C 1
ATOM 698 O O . ASN A 1 95 ? -2.009 -10.858 6.990 1.00 97.12 95 ASN A O 1
ATOM 702 N N . ALA A 1 96 ? -0.422 -9.702 5.887 1.00 97.19 96 ALA A N 1
ATOM 703 C CA . ALA A 1 96 ? -1.152 -9.602 4.635 1.00 97.19 96 ALA A CA 1
ATOM 704 C C . ALA A 1 96 ? -0.256 -9.676 3.399 1.00 97.19 96 ALA A C 1
ATOM 706 O O . ALA A 1 96 ? 0.910 -9.278 3.415 1.00 97.19 96 ALA A O 1
ATOM 707 N N . VAL A 1 97 ? -0.858 -10.147 2.311 1.00 98.12 97 VAL A N 1
ATOM 708 C CA . VAL A 1 97 ? -0.351 -10.061 0.946 1.00 98.12 97 VAL A CA 1
ATOM 709 C C . VAL A 1 97 ? -1.375 -9.293 0.125 1.00 98.12 97 VAL A C 1
ATOM 711 O O . VAL A 1 97 ? -2.550 -9.661 0.070 1.00 98.12 97 VAL A O 1
ATOM 714 N N . ILE A 1 98 ? -0.912 -8.228 -0.513 1.00 98.56 98 ILE A N 1
ATOM 715 C CA . ILE A 1 98 ? -1.677 -7.392 -1.428 1.00 98.56 98 ILE A CA 1
ATOM 716 C C . ILE A 1 98 ? -1.051 -7.555 -2.807 1.00 98.56 98 ILE A C 1
ATOM 718 O O . ILE A 1 98 ? 0.164 -7.411 -2.949 1.00 98.56 98 ILE A O 1
ATOM 722 N N . ALA A 1 99 ? -1.851 -7.883 -3.817 1.00 98.06 99 ALA A N 1
ATOM 723 C CA . ALA A 1 99 ? -1.315 -8.157 -5.145 1.00 98.06 99 ALA A CA 1
ATOM 724 C C . ALA A 1 99 ? -2.256 -7.732 -6.269 1.00 98.06 99 ALA A C 1
ATOM 726 O O . ALA A 1 99 ? -3.477 -7.873 -6.157 1.00 98.06 99 ALA A O 1
ATOM 727 N N . ALA A 1 100 ? -1.657 -7.268 -7.363 1.00 97.94 100 ALA A N 1
ATOM 728 C CA . ALA A 1 100 ? -2.315 -7.013 -8.636 1.00 97.94 100 ALA A CA 1
ATOM 729 C C . ALA A 1 100 ? -1.392 -7.439 -9.783 1.00 97.94 100 ALA A C 1
ATOM 731 O O . ALA A 1 100 ? -0.172 -7.283 -9.697 1.00 97.94 100 ALA A O 1
ATOM 732 N N . ILE A 1 101 ? -1.991 -7.945 -10.858 1.00 97.44 101 ILE A N 1
ATOM 733 C CA . ILE A 1 101 ? -1.349 -8.093 -12.165 1.00 97.44 101 ILE A CA 1
ATOM 734 C C . ILE A 1 101 ? -2.214 -7.322 -13.153 1.00 97.44 101 ILE A C 1
ATOM 736 O O . ILE A 1 101 ? -3.435 -7.479 -13.151 1.00 97.44 101 ILE A O 1
ATOM 740 N N . ASP A 1 102 ? -1.589 -6.478 -13.960 1.00 95.94 102 ASP A N 1
ATOM 741 C CA . ASP A 1 102 ? -2.275 -5.596 -14.896 1.00 95.94 102 ASP A CA 1
ATOM 742 C C . ASP A 1 102 ? -1.464 -5.428 -16.180 1.00 95.94 102 ASP A C 1
ATOM 744 O O . ASP A 1 102 ? -0.282 -5.776 -16.233 1.00 95.94 102 ASP A O 1
ATOM 748 N N . SER A 1 103 ? -2.098 -4.909 -17.221 1.00 95.94 103 SER A N 1
ATOM 749 C CA . SER A 1 103 ? -1.451 -4.677 -18.509 1.00 95.94 103 SER A CA 1
ATOM 750 C C . SER A 1 103 ? -2.088 -3.509 -19.233 1.00 95.94 103 SER A C 1
ATOM 752 O O . SER A 1 103 ? -3.314 -3.398 -19.235 1.00 95.94 103 SER A O 1
ATOM 754 N N . ASP A 1 104 ? -1.275 -2.727 -19.929 1.00 94.12 104 ASP A N 1
ATOM 755 C CA . ASP A 1 104 ? -1.748 -1.671 -20.820 1.00 94.12 104 ASP A CA 1
ATOM 756 C C . ASP A 1 104 ? -0.809 -1.514 -22.025 1.00 94.12 104 ASP A C 1
ATOM 758 O O . ASP A 1 104 ? 0.153 -2.276 -22.195 1.00 94.12 104 ASP A O 1
ATOM 762 N N . ARG A 1 105 ? -1.112 -0.543 -22.888 1.00 94.75 105 ARG A N 1
ATOM 763 C CA . ARG A 1 105 ? -0.321 -0.173 -24.056 1.00 94.75 105 ARG A CA 1
ATOM 764 C C . ARG A 1 105 ? 0.035 1.308 -24.035 1.00 94.75 105 ARG A C 1
ATOM 766 O O . ARG A 1 105 ? -0.840 2.162 -23.964 1.00 94.75 105 ARG A O 1
ATOM 773 N N . ASP A 1 106 ? 1.307 1.595 -24.264 1.00 90.25 106 ASP A N 1
ATOM 774 C CA . ASP A 1 106 ? 1.822 2.940 -24.517 1.00 90.25 106 ASP A CA 1
ATOM 775 C C . ASP A 1 106 ? 2.686 2.977 -25.798 1.00 90.25 106 ASP A C 1
ATOM 777 O O . ASP A 1 106 ? 2.583 2.097 -26.662 1.00 90.25 106 ASP A O 1
ATOM 781 N N . SER A 1 107 ? 3.509 4.022 -25.950 1.00 90.62 107 SER A N 1
ATOM 782 C CA . SER A 1 107 ? 4.442 4.182 -27.074 1.00 90.62 107 SER A CA 1
ATOM 783 C C . SER A 1 107 ? 5.553 3.132 -27.114 1.00 90.62 107 SER A C 1
ATOM 785 O O . SER A 1 107 ? 6.094 2.873 -28.188 1.00 90.62 107 SER A O 1
ATOM 787 N N . ASP A 1 108 ? 5.889 2.531 -25.974 1.00 86.50 108 ASP A N 1
ATOM 788 C CA . ASP A 1 108 ? 6.934 1.517 -25.855 1.00 86.50 108 ASP A CA 1
ATOM 789 C C . ASP A 1 108 ? 6.382 0.110 -26.138 1.00 86.50 108 ASP A C 1
ATOM 791 O O . ASP A 1 108 ? 7.138 -0.800 -26.487 1.00 86.50 108 ASP A O 1
ATOM 795 N N . GLY A 1 109 ? 5.064 -0.080 -26.011 1.00 90.75 109 GLY A N 1
ATOM 796 C CA . GLY A 1 109 ? 4.352 -1.294 -26.405 1.00 90.75 109 GLY A CA 1
ATOM 797 C C . GLY A 1 109 ? 3.361 -1.796 -25.365 1.00 90.75 109 GLY A C 1
ATOM 798 O O . GLY A 1 109 ? 2.847 -1.035 -24.555 1.00 90.75 109 GLY A O 1
ATOM 799 N N . ILE A 1 110 ? 3.057 -3.096 -25.419 1.00 95.56 110 ILE A N 1
ATOM 800 C CA . ILE A 1 110 ? 2.264 -3.782 -24.396 1.00 95.56 110 ILE A CA 1
ATOM 801 C C . ILE A 1 110 ? 3.185 -4.158 -23.241 1.00 95.56 110 ILE A C 1
ATOM 803 O O . ILE A 1 110 ? 4.129 -4.946 -23.416 1.00 95.56 110 ILE A O 1
ATOM 807 N N . TRP A 1 111 ? 2.843 -3.684 -22.051 1.00 95.81 111 TRP A N 1
ATOM 808 C CA . TRP A 1 111 ? 3.482 -4.098 -20.813 1.00 95.81 111 TRP A CA 1
ATOM 809 C C . TRP A 1 111 ? 2.544 -4.938 -19.952 1.00 95.81 111 TRP A C 1
ATOM 811 O O . TRP A 1 111 ? 1.330 -4.765 -19.957 1.00 95.81 111 TRP A O 1
ATOM 821 N N . TYR A 1 112 ? 3.142 -5.855 -19.197 1.00 97.75 112 TYR A N 1
ATOM 822 C CA . TYR A 1 112 ? 2.500 -6.594 -18.117 1.00 97.75 112 TYR A CA 1
ATOM 823 C C . TYR A 1 112 ? 3.229 -6.263 -16.827 1.00 97.75 112 TYR A C 1
ATOM 825 O O . TYR A 1 112 ? 4.459 -6.328 -16.776 1.00 97.75 112 TYR A O 1
ATOM 833 N N . GLU A 1 113 ? 2.481 -5.911 -15.796 1.00 97.56 113 GLU A N 1
ATOM 834 C CA . GLU A 1 113 ? 3.018 -5.419 -14.542 1.00 97.56 113 GLU A CA 1
ATOM 835 C C . GLU A 1 113 ? 2.401 -6.148 -13.358 1.00 97.56 113 GLU A C 1
ATOM 837 O O . GLU A 1 113 ? 1.182 -6.194 -13.202 1.00 97.56 113 GLU A O 1
ATOM 842 N N . SER A 1 114 ? 3.269 -6.658 -12.490 1.00 98.38 114 SER A N 1
ATOM 843 C CA . SER A 1 114 ? 2.902 -7.325 -11.249 1.00 98.38 114 SER A CA 1
ATOM 844 C C . SER A 1 114 ? 3.369 -6.498 -10.065 1.00 98.38 114 SER A C 1
ATOM 846 O O . SER A 1 114 ? 4.546 -6.142 -9.981 1.00 98.38 114 SER A O 1
ATOM 848 N N . TRP A 1 115 ? 2.463 -6.227 -9.132 1.00 98.56 115 TRP A N 1
ATOM 849 C CA . TRP A 1 115 ? 2.789 -5.669 -7.824 1.00 98.56 115 TRP A CA 1
ATOM 850 C C . TRP A 1 115 ? 2.493 -6.711 -6.752 1.00 98.56 115 TRP A C 1
ATOM 852 O O . TRP A 1 115 ? 1.414 -7.307 -6.743 1.00 98.56 115 TRP A O 1
ATOM 862 N N . VAL A 1 116 ? 3.442 -6.911 -5.839 1.00 98.69 116 VAL A N 1
ATOM 863 C CA . VAL A 1 116 ? 3.278 -7.734 -4.638 1.00 98.69 116 VAL A CA 1
ATOM 864 C C . VAL A 1 116 ? 3.743 -6.921 -3.443 1.00 98.69 116 VAL A C 1
ATOM 866 O O . VAL A 1 116 ? 4.893 -6.490 -3.377 1.00 98.69 116 VAL A O 1
ATOM 869 N N . ILE A 1 117 ? 2.844 -6.713 -2.490 1.00 98.81 117 ILE A N 1
ATOM 870 C CA . ILE A 1 117 ? 3.105 -5.960 -1.271 1.00 98.81 117 ILE A CA 1
ATOM 871 C C . ILE A 1 117 ? 2.805 -6.879 -0.095 1.00 98.81 117 ILE A C 1
ATOM 873 O O . ILE A 1 117 ? 1.674 -7.327 0.079 1.00 98.81 117 ILE A O 1
ATOM 877 N N . THR A 1 118 ? 3.814 -7.176 0.714 1.00 98.69 118 THR A N 1
ATOM 878 C CA . THR A 1 118 ? 3.631 -7.939 1.952 1.00 98.69 118 THR A CA 1
ATOM 879 C C . THR A 1 118 ? 3.696 -6.997 3.136 1.00 98.69 118 THR A C 1
ATOM 881 O O . THR A 1 118 ? 4.586 -6.147 3.192 1.00 98.69 118 THR A O 1
ATOM 884 N N . LEU A 1 119 ? 2.795 -7.173 4.091 1.00 98.44 119 LEU A N 1
ATOM 885 C CA . LEU A 1 119 ? 2.676 -6.331 5.273 1.00 98.44 119 LEU A CA 1
ATOM 886 C C . LEU A 1 119 ? 2.635 -7.208 6.525 1.00 98.44 119 LEU A C 1
ATOM 888 O O . LEU A 1 119 ? 1.916 -8.206 6.539 1.00 98.44 119 LEU A O 1
ATOM 892 N N . THR A 1 120 ? 3.340 -6.809 7.583 1.00 98.31 120 THR A N 1
ATOM 893 C CA . THR A 1 120 ? 3.093 -7.315 8.940 1.00 98.31 120 THR A CA 1
ATOM 894 C C . THR A 1 120 ? 2.945 -6.158 9.916 1.00 98.31 120 THR A C 1
ATOM 896 O O . THR A 1 120 ? 3.791 -5.263 9.968 1.00 98.31 120 THR A O 1
ATOM 899 N N . VAL A 1 121 ? 1.876 -6.171 10.706 1.00 96.75 121 VAL A N 1
ATOM 900 C CA . VAL A 1 121 ? 1.680 -5.210 11.797 1.00 96.75 121 VAL A CA 1
ATOM 901 C C . VAL A 1 121 ? 2.734 -5.468 12.873 1.00 96.75 121 VAL A C 1
ATOM 903 O O . VAL A 1 121 ? 2.929 -6.608 13.292 1.00 96.75 121 VAL A O 1
ATOM 906 N N . ILE A 1 122 ? 3.437 -4.409 13.276 1.00 93.44 122 ILE A N 1
ATOM 907 C CA . ILE A 1 122 ? 4.442 -4.432 14.348 1.00 93.44 122 ILE A CA 1
ATOM 908 C C . ILE A 1 122 ? 3.751 -4.137 15.679 1.00 93.44 122 ILE A C 1
ATOM 910 O O . ILE A 1 122 ? 3.939 -4.855 16.656 1.00 93.44 122 ILE A O 1
ATOM 914 N N . ASP A 1 123 ? 2.953 -3.072 15.704 1.00 90.19 123 ASP A N 1
ATOM 915 C CA . ASP A 1 123 ? 2.213 -2.598 16.870 1.00 90.19 123 ASP A CA 1
ATOM 916 C C . ASP A 1 123 ? 0.983 -1.785 16.430 1.00 90.19 123 ASP A C 1
ATOM 918 O O . ASP A 1 123 ? 0.592 -1.798 15.260 1.00 90.19 123 ASP A O 1
ATOM 922 N N . ALA A 1 124 ? 0.345 -1.095 17.378 1.00 84.19 124 ALA A N 1
ATOM 923 C CA . ALA A 1 124 ? -0.854 -0.309 17.121 1.00 84.19 124 ALA A CA 1
ATOM 924 C C . ALA A 1 124 ? -0.660 0.751 16.027 1.00 84.19 124 ALA A C 1
ATOM 926 O O . ALA A 1 124 ? -1.621 1.016 15.316 1.00 84.19 124 ALA A O 1
ATOM 927 N N . ASP A 1 125 ? 0.545 1.285 15.822 1.00 87.25 125 ASP A N 1
ATOM 928 C CA . ASP A 1 125 ? 0.783 2.448 14.961 1.00 87.25 125 ASP A CA 1
ATOM 929 C C . ASP A 1 125 ? 1.749 2.170 13.806 1.00 87.25 125 ASP A C 1
ATOM 931 O O . ASP A 1 125 ? 1.947 3.030 12.945 1.00 87.25 125 ASP A O 1
ATOM 935 N N . ARG A 1 126 ? 2.373 0.987 13.757 1.00 95.19 126 ARG A N 1
ATOM 936 C CA . ARG A 1 126 ? 3.422 0.673 12.779 1.00 95.19 126 ARG A CA 1
ATOM 937 C C . ARG A 1 126 ? 3.231 -0.680 12.112 1.00 95.19 126 ARG A C 1
ATOM 939 O O . ARG A 1 126 ? 2.859 -1.666 12.748 1.00 95.19 126 ARG A O 1
ATOM 946 N N . ALA A 1 127 ? 3.592 -0.744 10.836 1.00 98.25 127 ALA A N 1
ATOM 947 C CA . ALA A 1 127 ? 3.667 -1.983 10.074 1.00 98.25 127 ALA A CA 1
ATOM 948 C C . ALA A 1 127 ? 4.942 -2.033 9.226 1.00 98.25 127 ALA A C 1
ATOM 950 O O . ALA A 1 127 ? 5.339 -1.037 8.624 1.00 98.25 127 ALA A O 1
ATOM 951 N N . LEU A 1 128 ? 5.579 -3.200 9.164 1.00 98.69 128 LEU A N 1
ATOM 952 C CA . LEU A 1 128 ? 6.671 -3.471 8.235 1.00 98.69 128 LEU A CA 1
ATOM 953 C C . LEU A 1 128 ? 6.070 -3.823 6.875 1.00 98.69 128 LEU A C 1
ATOM 955 O O . LEU A 1 128 ? 5.180 -4.672 6.796 1.00 98.69 128 LEU A O 1
ATOM 959 N N . VAL A 1 129 ? 6.579 -3.209 5.811 1.00 98.81 129 VAL A N 1
ATOM 960 C CA . VAL A 1 129 ? 6.154 -3.474 4.437 1.00 98.81 129 VAL A CA 1
ATOM 961 C C . VAL A 1 129 ? 7.338 -3.898 3.578 1.00 98.81 129 VAL A C 1
ATOM 963 O O . VAL A 1 129 ? 8.433 -3.350 3.698 1.00 98.81 129 VAL A O 1
ATOM 966 N N . ARG A 1 130 ? 7.103 -4.845 2.671 1.00 98.81 130 ARG A N 1
ATOM 967 C CA . ARG A 1 130 ? 7.930 -5.052 1.480 1.00 98.81 130 ARG A CA 1
ATOM 968 C C . ARG A 1 130 ? 7.063 -4.802 0.264 1.00 98.81 130 ARG A C 1
ATOM 970 O O . ARG A 1 130 ? 5.983 -5.372 0.155 1.00 98.81 130 ARG A O 1
ATOM 977 N N . TRP A 1 131 ? 7.554 -3.970 -0.636 1.00 98.69 131 TRP A N 1
ATOM 978 C CA . TRP A 1 131 ? 6.928 -3.660 -1.911 1.00 98.69 131 TRP A CA 1
ATOM 979 C C . TRP A 1 131 ? 7.794 -4.230 -3.030 1.00 98.69 131 TRP A C 1
ATOM 981 O O . TRP A 1 131 ? 9.016 -4.088 -2.989 1.00 98.69 131 TRP A O 1
ATOM 991 N N . LEU A 1 132 ? 7.171 -4.887 -4.002 1.00 98.50 132 LEU A N 1
ATOM 992 C CA . LEU A 1 132 ? 7.816 -5.404 -5.200 1.00 98.50 132 LEU A CA 1
ATOM 993 C C . LEU A 1 132 ? 6.965 -5.058 -6.415 1.00 98.50 132 LEU A C 1
ATOM 995 O O . LEU A 1 132 ? 5.757 -5.291 -6.425 1.00 98.50 132 LEU A O 1
ATOM 999 N N . ARG A 1 133 ? 7.630 -4.559 -7.450 1.00 97.88 133 ARG A N 1
ATOM 1000 C CA . ARG A 1 133 ? 7.081 -4.250 -8.765 1.00 97.88 133 ARG A CA 1
ATOM 1001 C C . ARG A 1 133 ? 7.922 -4.946 -9.817 1.00 97.88 133 ARG A C 1
ATOM 1003 O O . ARG A 1 133 ? 9.137 -4.783 -9.835 1.00 97.88 133 ARG A O 1
ATOM 1010 N N . MET A 1 134 ? 7.281 -5.655 -10.733 1.00 98.06 134 MET A N 1
ATOM 1011 C CA . MET A 1 134 ? 7.949 -6.305 -11.856 1.00 98.06 134 MET A CA 1
ATOM 1012 C C . MET A 1 134 ? 7.207 -5.996 -13.147 1.00 98.06 134 MET A C 1
ATOM 1014 O O . MET A 1 134 ? 5.984 -6.108 -13.190 1.00 98.06 134 MET A O 1
ATOM 1018 N N . VAL A 1 135 ? 7.943 -5.622 -14.191 1.00 97.88 135 VAL A N 1
ATOM 1019 C CA . VAL A 1 135 ? 7.378 -5.237 -15.488 1.00 97.88 135 VAL A CA 1
ATOM 1020 C C . VAL A 1 135 ? 8.035 -6.033 -16.606 1.00 97.88 135 VAL A C 1
ATOM 1022 O O . VAL A 1 135 ? 9.257 -6.190 -16.644 1.00 97.88 135 VAL A O 1
ATOM 1025 N N . ASN A 1 136 ? 7.212 -6.510 -17.537 1.00 97.50 136 ASN A N 1
ATOM 1026 C CA . ASN A 1 136 ? 7.624 -7.129 -1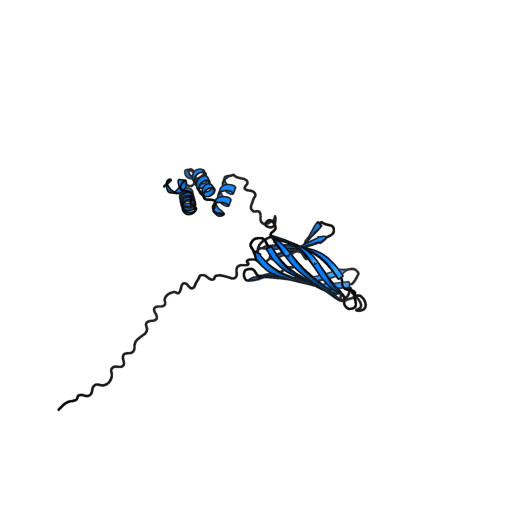8.790 1.00 97.50 136 ASN A CA 1
ATOM 1027 C C . ASN A 1 136 ? 6.979 -6.375 -19.958 1.00 97.50 136 ASN A C 1
ATOM 1029 O O . ASN A 1 136 ? 5.808 -6.596 -20.269 1.00 97.50 136 ASN A O 1
ATOM 1033 N N . ASN A 1 137 ? 7.744 -5.493 -20.601 1.00 96.44 137 ASN A N 1
ATOM 1034 C CA . ASN A 1 137 ? 7.342 -4.847 -21.841 1.00 96.44 137 ASN A CA 1
ATOM 1035 C C . ASN A 1 137 ? 7.717 -5.743 -23.025 1.00 96.44 137 ASN A C 1
ATOM 1037 O O . ASN A 1 137 ? 8.887 -5.925 -23.368 1.00 96.44 137 ASN A O 1
ATOM 1041 N N . THR A 1 138 ? 6.697 -6.324 -23.647 1.00 95.44 138 THR A N 1
ATOM 1042 C CA . THR A 1 138 ? 6.868 -7.402 -24.625 1.00 95.44 138 THR A CA 1
ATOM 1043 C C . THR A 1 138 ? 7.375 -6.941 -25.984 1.00 95.44 138 THR A C 1
ATOM 1045 O O . THR A 1 138 ? 7.942 -7.757 -26.709 1.00 95.44 138 THR A O 1
ATOM 1048 N N . ASN A 1 139 ? 7.241 -5.654 -26.311 1.00 95.75 139 ASN A N 1
ATOM 1049 C CA . ASN A 1 139 ? 7.626 -5.118 -27.616 1.00 95.75 139 ASN A CA 1
ATOM 1050 C C . ASN A 1 139 ? 9.003 -4.445 -27.621 1.00 95.75 139 ASN A C 1
ATOM 1052 O O . ASN A 1 139 ? 9.602 -4.313 -28.689 1.00 95.75 139 ASN A O 1
ATOM 1056 N N . LEU A 1 140 ? 9.537 -4.075 -26.454 1.00 94.75 140 LEU A N 1
ATOM 1057 C CA . LEU A 1 140 ? 10.886 -3.526 -26.358 1.00 94.75 140 LEU A CA 1
ATOM 1058 C C . LEU A 1 140 ? 11.965 -4.610 -26.555 1.00 94.75 140 LEU A C 1
ATOM 1060 O O . LEU A 1 140 ? 11.839 -5.719 -26.012 1.00 94.75 140 LEU A O 1
ATOM 1064 N N . PRO A 1 141 ? 13.067 -4.295 -27.269 1.00 94.56 141 PRO A N 1
ATOM 1065 C CA . PRO A 1 141 ? 14.204 -5.199 -27.408 1.00 94.56 141 PRO A CA 1
ATOM 1066 C C . PRO A 1 141 ? 14.905 -5.409 -26.059 1.00 94.56 141 PRO A C 1
ATOM 1068 O O . PRO A 1 141 ? 14.956 -4.503 -25.232 1.00 94.56 141 PRO A O 1
ATOM 1071 N N . LEU A 1 142 ? 15.509 -6.584 -25.852 1.00 93.44 142 LEU A N 1
ATOM 1072 C CA . LEU A 1 142 ? 16.215 -6.920 -24.602 1.00 93.44 142 LEU A CA 1
ATOM 1073 C C . LEU A 1 142 ? 17.437 -6.034 -24.320 1.00 93.44 142 LEU A C 1
ATOM 1075 O O . LEU A 1 142 ? 17.893 -5.966 -23.186 1.00 93.44 142 LEU A O 1
ATOM 1079 N N . THR A 1 143 ? 17.958 -5.349 -25.338 1.00 93.44 143 THR A N 1
ATOM 1080 C CA . THR A 1 143 ? 19.015 -4.341 -25.188 1.00 93.44 143 THR A CA 1
ATOM 1081 C C . THR A 1 143 ? 18.521 -3.061 -24.517 1.00 93.44 143 THR A C 1
ATOM 1083 O O . THR A 1 143 ? 19.340 -2.264 -24.070 1.00 93.44 143 THR A O 1
ATOM 1086 N N . ASN A 1 144 ? 17.203 -2.851 -24.437 1.00 93.94 144 ASN A N 1
ATOM 1087 C CA . ASN A 1 144 ? 16.602 -1.756 -23.693 1.00 93.94 144 ASN A CA 1
ATOM 1088 C C . ASN A 1 144 ? 16.339 -2.205 -22.238 1.00 93.94 144 ASN A C 1
ATOM 1090 O O . ASN A 1 144 ? 15.541 -3.126 -22.023 1.00 93.94 144 ASN A O 1
ATOM 1094 N N . PRO A 1 145 ? 16.945 -1.555 -21.228 1.00 92.88 145 PRO A N 1
ATOM 1095 C CA . PRO A 1 145 ? 16.718 -1.881 -19.821 1.00 92.88 145 PRO A CA 1
ATOM 1096 C C . PRO A 1 145 ? 15.260 -1.763 -19.359 1.00 92.88 145 PRO A C 1
ATOM 1098 O O . PRO A 1 145 ? 14.849 -2.480 -18.450 1.00 92.88 145 PRO A O 1
ATOM 1101 N N . SER A 1 146 ? 14.450 -0.915 -19.997 1.00 92.00 146 SER A N 1
ATOM 1102 C CA . SER A 1 146 ? 13.016 -0.785 -19.700 1.00 92.00 146 SER A CA 1
ATOM 1103 C C . SER A 1 146 ? 12.190 -1.973 -20.201 1.00 92.00 146 SER A C 1
ATOM 1105 O O . SER A 1 146 ? 10.995 -2.058 -19.932 1.00 92.00 146 SER A O 1
ATOM 1107 N N . SER A 1 147 ? 12.808 -2.913 -20.922 1.00 95.75 147 SER A N 1
ATOM 1108 C CA . SER A 1 147 ? 12.104 -4.050 -21.505 1.00 95.75 147 SER A CA 1
ATOM 1109 C C . SER A 1 147 ? 11.670 -5.082 -20.456 1.00 95.75 147 SER A C 1
ATOM 1111 O O . SER A 1 147 ? 10.562 -5.610 -20.528 1.00 95.75 147 SER A O 1
ATOM 1113 N N . ARG A 1 148 ? 12.521 -5.369 -19.462 1.00 96.69 148 ARG A N 1
ATOM 1114 C CA . ARG A 1 148 ? 12.205 -6.200 -18.290 1.00 96.69 148 ARG A CA 1
ATOM 1115 C C . ARG A 1 148 ? 12.942 -5.651 -17.091 1.00 96.69 148 ARG A C 1
ATOM 1117 O O . ARG A 1 148 ? 14.171 -5.594 -17.113 1.00 96.69 148 ARG A O 1
ATOM 1124 N N . PHE A 1 149 ? 12.207 -5.295 -16.048 1.00 96.88 149 PHE A N 1
ATOM 1125 C CA . PHE A 1 149 ? 12.794 -4.771 -14.823 1.00 96.88 149 PHE A CA 1
ATOM 1126 C C . PHE A 1 149 ? 12.017 -5.208 -13.588 1.00 96.88 149 PHE A C 1
ATOM 1128 O O . PHE A 1 149 ? 10.831 -5.538 -13.649 1.00 96.88 149 PHE A O 1
ATOM 1135 N N . SER A 1 150 ? 12.711 -5.183 -12.455 1.00 97.62 150 SER A N 1
ATOM 1136 C CA . SER A 1 150 ? 12.125 -5.394 -11.138 1.00 97.62 150 SER A CA 1
ATOM 1137 C C . SER A 1 150 ? 12.639 -4.327 -10.191 1.00 97.62 150 SER A C 1
ATOM 1139 O O . SER A 1 150 ? 13.842 -4.069 -10.153 1.00 97.62 150 SER A O 1
ATOM 1141 N N . TYR A 1 151 ? 11.731 -3.750 -9.412 1.00 97.75 151 TYR A N 1
ATOM 1142 C CA . TYR A 1 151 ? 12.040 -2.848 -8.313 1.00 97.75 151 TYR A CA 1
ATOM 1143 C C . TYR A 1 151 ? 11.450 -3.392 -7.019 1.00 97.75 151 TYR A C 1
ATOM 1145 O O . TYR A 1 151 ? 10.381 -4.002 -7.020 1.00 97.75 151 TYR A O 1
ATOM 1153 N N . GLN A 1 152 ? 12.142 -3.168 -5.911 1.00 98.12 152 GLN A N 1
ATOM 1154 C CA . GLN A 1 152 ? 11.671 -3.547 -4.590 1.00 98.12 152 GLN A CA 1
ATOM 1155 C C . GLN A 1 152 ? 12.107 -2.541 -3.531 1.00 98.12 152 GLN A C 1
ATOM 1157 O O . GLN A 1 152 ? 13.084 -1.821 -3.706 1.00 98.12 152 GLN A O 1
ATOM 1162 N N . GLY A 1 153 ? 11.412 -2.536 -2.402 1.00 98.19 153 GLY A N 1
ATOM 1163 C CA . GLY A 1 153 ? 11.820 -1.787 -1.222 1.00 98.19 153 GLY A CA 1
ATOM 1164 C C . GLY A 1 153 ? 11.232 -2.384 0.044 1.00 98.19 153 GLY A C 1
ATOM 1165 O O . GLY A 1 153 ? 10.267 -3.153 0.003 1.00 98.19 153 GLY A O 1
ATOM 1166 N N . VAL A 1 154 ? 11.835 -2.030 1.173 1.00 98.50 154 VAL A N 1
ATOM 1167 C CA . VAL A 1 154 ? 11.357 -2.387 2.510 1.00 98.50 154 VAL A CA 1
ATOM 1168 C C . VAL A 1 154 ? 11.274 -1.113 3.331 1.00 98.50 154 VAL A C 1
ATOM 1170 O O . VAL A 1 154 ? 12.192 -0.297 3.304 1.00 98.50 154 VAL A O 1
ATOM 1173 N N . GLY A 1 155 ? 10.185 -0.949 4.074 1.00 97.31 155 GLY A N 1
ATOM 1174 C CA . GLY A 1 155 ? 9.963 0.236 4.892 1.00 97.31 155 GLY A CA 1
ATOM 1175 C C . GLY A 1 155 ? 9.066 -0.033 6.087 1.00 97.31 155 GLY A C 1
ATOM 1176 O O . GLY A 1 155 ? 8.500 -1.116 6.234 1.00 97.31 155 GLY A O 1
ATOM 1177 N N . VAL A 1 156 ? 8.920 0.979 6.939 1.00 97.62 156 VAL A N 1
ATOM 1178 C CA . VAL A 1 156 ? 7.933 0.985 8.021 1.00 97.62 156 VAL A CA 1
ATOM 1179 C C . VAL A 1 156 ? 6.867 2.009 7.678 1.00 97.62 156 VAL A C 1
ATOM 1181 O O . VAL A 1 156 ? 7.167 3.191 7.526 1.00 97.62 156 VAL A O 1
ATOM 1184 N N . LEU A 1 157 ? 5.628 1.547 7.574 1.00 98.25 157 LEU A N 1
ATOM 1185 C CA . LEU A 1 157 ? 4.463 2.398 7.403 1.00 98.25 157 LEU A CA 1
ATOM 1186 C C . LEU A 1 157 ? 3.909 2.780 8.770 1.00 98.25 157 LEU A C 1
ATOM 1188 O O . LEU A 1 157 ? 3.837 1.954 9.683 1.00 98.25 157 LEU A O 1
ATOM 1192 N N . GLN A 1 158 ? 3.490 4.029 8.887 1.00 95.69 158 GLN A N 1
ATOM 1193 C CA . GLN A 1 158 ? 2.762 4.552 10.027 1.00 95.69 158 GLN A CA 1
ATOM 1194 C C . GLN A 1 158 ? 1.274 4.408 9.751 1.00 95.69 158 GLN A C 1
ATOM 1196 O O . GLN A 1 158 ? 0.809 4.623 8.625 1.00 95.69 158 GLN A O 1
ATOM 1201 N N . ARG A 1 159 ? 0.519 4.056 10.784 1.00 93.00 159 ARG A N 1
ATOM 1202 C CA . ARG A 1 159 ? -0.930 4.059 10.715 1.00 93.00 159 ARG A CA 1
ATOM 1203 C C . ARG A 1 159 ? -1.399 5.499 10.535 1.00 93.00 159 ARG A C 1
ATOM 1205 O O . ARG A 1 159 ? -1.109 6.375 11.346 1.00 93.00 159 ARG A O 1
ATOM 1212 N N . GLY A 1 160 ? -2.090 5.744 9.433 1.00 77.81 160 GLY A N 1
ATOM 1213 C CA . GLY A 1 160 ? -2.769 7.007 9.190 1.00 77.81 160 GLY A CA 1
ATOM 1214 C C . GLY A 1 160 ? -4.135 7.035 9.877 1.00 77.81 160 GLY A C 1
ATOM 1215 O O . GLY A 1 160 ? -4.620 5.995 10.336 1.00 77.81 160 GLY A O 1
ATOM 1216 N N . PRO A 1 161 ? -4.811 8.196 9.896 1.00 62.75 161 PRO A N 1
ATOM 1217 C CA . PRO A 1 161 ? -6.240 8.216 10.182 1.00 62.75 161 PRO A CA 1
ATOM 1218 C C . PRO A 1 161 ? -6.952 7.211 9.259 1.00 62.75 161 PRO A C 1
ATOM 1220 O O . PRO A 1 161 ? -6.541 7.020 8.106 1.00 62.75 161 PRO A O 1
ATOM 1223 N N . ALA A 1 162 ? -7.985 6.534 9.773 1.00 49.69 162 ALA A N 1
ATOM 1224 C CA . ALA A 1 162 ? -8.823 5.634 8.979 1.00 49.69 162 ALA A CA 1
ATOM 1225 C C . ALA A 1 162 ? -9.195 6.313 7.644 1.00 49.69 162 ALA A C 1
ATOM 1227 O O . ALA A 1 162 ? -9.335 7.541 7.616 1.00 49.69 162 ALA A O 1
ATOM 1228 N N . PRO A 1 163 ? -9.266 5.564 6.528 1.00 44.09 163 PRO A N 1
ATOM 1229 C CA . PRO A 1 163 ? -9.488 6.168 5.221 1.00 44.09 163 PRO A CA 1
ATOM 1230 C C . PRO A 1 163 ? -10.728 7.054 5.284 1.00 44.09 163 PRO A C 1
ATOM 1232 O O . PRO A 1 163 ? -11.727 6.653 5.864 1.00 44.09 163 PRO A O 1
ATOM 1235 N N . LEU A 1 164 ? -10.665 8.242 4.683 1.00 41.31 164 LEU A N 1
ATOM 1236 C CA . LEU A 1 164 ? -11.730 9.257 4.719 1.00 41.31 164 LEU A CA 1
ATOM 1237 C C . LEU A 1 164 ? -13.095 8.753 4.201 1.00 41.31 164 LEU A C 1
ATOM 1239 O O . LEU A 1 164 ? -14.099 9.423 4.396 1.00 41.31 164 LEU A O 1
ATOM 1243 N N . ASN A 1 165 ? -13.135 7.567 3.584 1.00 43.59 165 ASN A N 1
ATOM 1244 C CA . ASN A 1 165 ? -14.348 6.907 3.093 1.00 43.59 165 ASN A CA 1
ATOM 1245 C C . ASN A 1 165 ? -14.883 5.831 4.061 1.00 43.59 165 ASN A C 1
ATOM 1247 O O . ASN A 1 165 ? -15.892 5.194 3.782 1.00 43.59 165 ASN A O 1
ATOM 1251 N N . ALA A 1 166 ? -14.198 5.608 5.180 1.00 42.25 166 ALA A N 1
ATOM 1252 C CA . ALA A 1 166 ? -14.772 5.071 6.398 1.00 42.25 166 ALA A CA 1
ATOM 1253 C C . ALA A 1 166 ? -14.982 6.269 7.317 1.00 42.25 166 ALA A C 1
ATOM 1255 O O . ALA A 1 166 ? -14.176 6.544 8.209 1.00 42.25 166 ALA A O 1
ATOM 1256 N N . GLU A 1 167 ? -16.038 7.030 7.043 1.00 39.28 167 GLU A N 1
ATOM 1257 C CA . GLU A 1 167 ? -16.567 7.977 8.009 1.00 39.28 167 GLU A CA 1
ATOM 1258 C C . GLU A 1 167 ? -16.740 7.237 9.340 1.00 39.28 167 GLU A C 1
ATOM 1260 O O . GLU A 1 167 ? -17.716 6.529 9.570 1.00 39.28 167 GLU A O 1
ATOM 1265 N N . ARG A 1 168 ? -15.830 7.470 10.289 1.00 50.19 168 ARG A N 1
ATOM 1266 C CA . ARG A 1 168 ? -16.340 7.768 11.618 1.00 50.19 168 ARG A CA 1
ATOM 1267 C C . ARG A 1 168 ? -17.063 9.087 11.405 1.00 50.19 168 ARG A C 1
ATOM 1269 O O . ARG A 1 168 ? -16.397 10.120 11.356 1.00 50.19 168 ARG A O 1
ATOM 1276 N N . ALA A 1 169 ? -18.369 9.004 11.131 1.00 49.97 169 ALA A N 1
ATOM 1277 C CA . ALA A 1 169 ? -19.230 10.161 10.956 1.00 49.97 169 ALA A CA 1
ATOM 1278 C C . ALA A 1 169 ? -18.804 11.181 12.005 1.00 49.97 169 ALA A C 1
ATOM 1280 O O . ALA A 1 169 ? -18.722 10.841 13.192 1.00 49.97 169 ALA A O 1
ATOM 1281 N N . LYS A 1 170 ? -18.412 12.384 11.573 1.00 53.41 170 LYS A N 1
ATOM 1282 C CA . LYS A 1 170 ? -18.266 13.482 12.521 1.00 53.41 170 LYS A CA 1
ATOM 1283 C C . LYS A 1 170 ? -19.643 13.564 13.177 1.00 53.41 170 LYS A C 1
ATOM 1285 O O . LYS A 1 170 ? -20.590 13.818 12.442 1.00 53.41 170 LYS A O 1
ATOM 1290 N N . PRO A 1 171 ? -19.777 13.270 14.479 1.00 57.06 171 PRO A N 1
ATOM 1291 C CA . PRO A 1 171 ? -21.094 13.151 15.074 1.00 57.06 171 PRO A CA 1
ATOM 1292 C C . PRO A 1 171 ? -21.815 14.481 14.874 1.00 57.06 171 PRO A C 1
ATOM 1294 O O . PRO A 1 171 ? -21.309 15.531 15.283 1.00 57.06 171 PRO A O 1
ATOM 1297 N N . GLU A 1 172 ? -22.933 14.443 14.152 1.00 65.88 172 GLU A N 1
ATOM 1298 C CA . GLU A 1 172 ? -23.721 15.631 13.823 1.00 65.88 172 GLU A CA 1
ATOM 1299 C C . GLU A 1 172 ? -24.494 16.094 15.060 1.00 65.88 172 GLU A C 1
ATOM 1301 O O . GLU A 1 172 ? -24.844 17.268 15.197 1.00 65.88 172 GLU A O 1
ATOM 1306 N N . THR A 1 173 ? -24.674 15.178 16.015 1.00 85.81 173 THR A N 1
ATOM 1307 C CA . THR A 1 173 ? -25.318 15.418 17.298 1.00 85.81 173 THR A CA 1
ATOM 1308 C C . THR A 1 173 ? -24.438 15.023 18.486 1.00 85.81 173 THR A C 1
ATOM 1310 O O . THR A 1 173 ? -23.569 14.151 18.422 1.00 85.81 173 THR A O 1
ATOM 1313 N N . ILE A 1 174 ? -24.717 15.632 19.643 1.00 88.38 174 ILE A N 1
ATOM 1314 C CA . ILE A 1 174 ? -24.100 15.243 20.921 1.00 88.38 174 ILE A CA 1
ATOM 1315 C C . ILE A 1 174 ? -24.439 13.781 21.263 1.00 88.38 174 ILE A C 1
ATOM 1317 O O . ILE A 1 174 ? -23.598 13.076 21.816 1.00 88.38 174 ILE A O 1
ATOM 1321 N N . GLY A 1 175 ? -25.638 13.309 20.904 1.00 90.81 175 GLY A N 1
ATOM 1322 C CA . GLY A 1 175 ? -26.061 11.926 21.138 1.00 90.81 175 GLY A CA 1
ATOM 1323 C C . GLY A 1 175 ? -25.180 10.909 20.409 1.00 90.81 175 GLY A C 1
ATOM 1324 O O . GLY A 1 175 ? -24.710 9.954 21.023 1.00 90.81 175 GLY A O 1
ATOM 1325 N N . GLU A 1 176 ? -24.883 11.147 19.132 1.00 86.12 176 GLU A N 1
ATOM 1326 C CA . GLU A 1 176 ? -23.999 10.284 18.336 1.00 86.12 176 GLU A CA 1
ATOM 1327 C C . GLU A 1 176 ? -22.562 10.291 18.861 1.00 86.12 176 GLU A C 1
ATOM 1329 O O . GLU A 1 176 ? -21.931 9.237 18.951 1.00 86.12 176 GLU A O 1
ATOM 1334 N N . LEU A 1 177 ? -22.057 11.461 19.275 1.00 87.62 177 LEU A N 1
ATOM 1335 C CA . LEU A 1 177 ? -20.728 11.575 19.87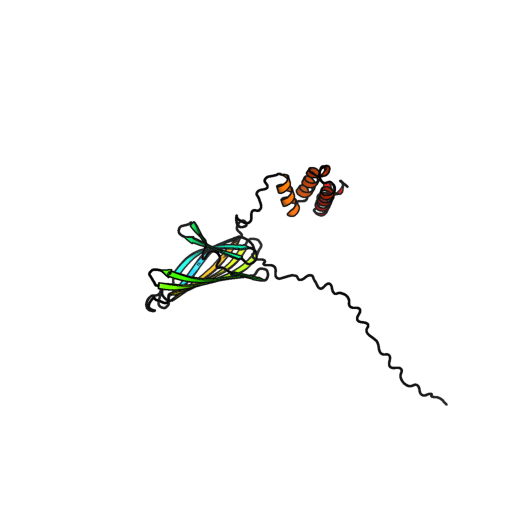8 1.00 87.62 177 LEU A CA 1
ATOM 1336 C C . LEU A 1 177 ? -20.641 10.754 21.167 1.00 87.62 177 LEU A C 1
ATOM 1338 O O . LEU A 1 177 ? -19.699 9.985 21.353 1.00 87.62 177 LEU A O 1
ATOM 1342 N N . LEU A 1 178 ? -21.627 10.909 22.052 1.00 93.75 178 LEU A N 1
ATOM 1343 C CA . LEU A 1 178 ? -21.682 10.181 23.316 1.00 93.75 178 LEU A CA 1
ATOM 1344 C C . LEU A 1 178 ? -21.844 8.674 23.096 1.00 93.75 178 LEU A C 1
ATOM 1346 O O . LEU A 1 178 ? -21.219 7.898 23.816 1.00 93.75 178 LEU A O 1
ATOM 1350 N N . SER A 1 179 ? -22.618 8.256 22.087 1.00 91.06 179 SER A N 1
ATOM 1351 C CA . SER A 1 179 ? -22.746 6.842 21.715 1.00 91.06 179 SER A CA 1
ATOM 1352 C C . SER A 1 179 ? -21.401 6.274 21.282 1.00 91.06 179 SER A C 1
ATOM 1354 O O . SER A 1 179 ? -20.958 5.275 21.838 1.00 91.06 179 SER A O 1
ATOM 1356 N N . ALA A 1 180 ? -20.696 6.952 20.374 1.00 85.38 180 ALA A N 1
ATOM 1357 C CA . ALA A 1 180 ? -19.396 6.496 19.892 1.00 85.38 180 ALA A CA 1
ATOM 1358 C C . ALA A 1 180 ? -18.331 6.439 21.005 1.00 85.38 180 ALA A C 1
ATOM 1360 O O . ALA A 1 180 ? -17.527 5.507 21.047 1.00 85.38 180 ALA A O 1
ATOM 1361 N N . LEU A 1 181 ? -18.318 7.416 21.919 1.00 88.38 181 LEU A N 1
ATOM 1362 C CA . LEU A 1 181 ? -17.413 7.422 23.075 1.00 88.38 181 LEU A CA 1
ATOM 1363 C C . LEU A 1 181 ? -17.748 6.300 24.068 1.00 88.38 181 LEU A C 1
ATOM 1365 O O . LEU A 1 181 ? -16.842 5.614 24.538 1.00 88.38 181 LEU A O 1
ATOM 1369 N N . CYS A 1 182 ? -19.035 6.067 24.338 1.00 93.06 182 CYS A N 1
ATOM 1370 C CA . CYS A 1 182 ? -19.485 4.949 25.164 1.00 93.06 182 CYS A CA 1
ATOM 1371 C C . CYS A 1 182 ? -19.093 3.597 24.551 1.00 93.06 182 CYS A C 1
ATOM 1373 O O . CYS A 1 182 ? -18.583 2.711 25.242 1.00 93.06 182 CYS A O 1
ATOM 1375 N N . ASP A 1 183 ? -19.263 3.453 23.235 1.00 90.00 183 ASP A N 1
ATOM 1376 C CA . ASP A 1 183 ? -18.857 2.256 22.505 1.00 90.00 183 ASP A CA 1
ATOM 1377 C C . ASP A 1 183 ? -17.343 2.032 22.554 1.00 90.00 183 ASP A C 1
ATOM 1379 O O . ASP A 1 183 ? -16.899 0.890 22.669 1.00 90.00 183 ASP A O 1
ATOM 1383 N N . GLY A 1 184 ? -16.570 3.121 22.586 1.00 81.94 184 GLY A N 1
ATOM 1384 C CA . GLY A 1 184 ? -15.128 3.133 22.837 1.00 81.94 184 GLY A CA 1
ATOM 1385 C C . GLY A 1 184 ? -14.707 2.913 24.296 1.00 81.94 184 GLY A C 1
ATOM 1386 O O . GLY A 1 184 ? -13.510 2.920 24.573 1.00 81.94 184 GLY A O 1
ATOM 1387 N N . GLY A 1 185 ? -15.649 2.707 25.222 1.00 89.38 185 GLY A N 1
ATOM 1388 C CA . GLY A 1 185 ? -15.368 2.392 26.626 1.00 89.38 185 GLY A CA 1
ATOM 1389 C C . GLY A 1 185 ? -15.296 3.595 27.570 1.00 89.38 185 GLY A C 1
ATOM 1390 O O . GLY A 1 185 ? -14.870 3.436 28.712 1.00 89.38 185 GLY A O 1
ATOM 1391 N N . ASP A 1 186 ? -15.718 4.789 27.147 1.00 94.38 186 ASP A N 1
ATOM 1392 C CA . ASP A 1 186 ? -15.821 5.938 28.049 1.00 94.38 186 ASP A CA 1
ATOM 1393 C C . ASP A 1 186 ? -17.048 5.798 28.968 1.00 94.38 186 ASP A C 1
ATOM 1395 O O . ASP A 1 186 ? -18.200 5.996 28.564 1.00 94.38 186 ASP A O 1
ATOM 1399 N N . ALA A 1 187 ? -16.788 5.473 30.236 1.00 95.50 187 ALA A N 1
ATOM 1400 C CA . ALA A 1 187 ? -17.815 5.269 31.254 1.00 95.50 187 ALA A CA 1
ATOM 1401 C C . ALA A 1 187 ? -18.722 6.501 31.455 1.00 95.50 187 ALA A C 1
ATOM 1403 O O . ALA A 1 187 ? -19.941 6.364 31.589 1.00 95.50 187 ALA A O 1
ATOM 1404 N N . LYS A 1 188 ? -18.153 7.716 31.424 1.00 95.50 188 LYS A N 1
ATOM 1405 C CA . LYS A 1 188 ? -18.910 8.962 31.625 1.00 95.50 188 LYS A CA 1
ATOM 1406 C C . LYS A 1 188 ? -19.779 9.281 30.418 1.00 95.50 188 LYS A C 1
ATOM 1408 O O . LYS A 1 188 ? -20.884 9.802 30.585 1.00 95.50 188 LYS A O 1
ATOM 1413 N N . ALA A 1 189 ? -19.305 8.972 29.212 1.00 95.88 189 ALA A N 1
ATOM 1414 C CA . ALA A 1 189 ? -20.100 9.120 28.001 1.00 95.88 189 ALA A CA 1
ATOM 1415 C C . ALA A 1 189 ? -21.314 8.180 28.018 1.00 95.88 189 ALA A C 1
ATOM 1417 O O . ALA A 1 189 ? -22.428 8.638 27.762 1.00 95.88 189 ALA A O 1
ATOM 1418 N N . CYS A 1 190 ? -21.128 6.913 28.419 1.00 96.31 190 CYS A N 1
ATOM 1419 C CA . CYS A 1 190 ? -22.233 5.965 28.607 1.00 96.31 190 CYS A CA 1
ATOM 1420 C C . CYS A 1 190 ? -23.279 6.491 29.599 1.00 96.31 190 CYS A C 1
ATOM 1422 O O . CYS A 1 190 ? -24.472 6.505 29.297 1.00 96.31 190 CYS A O 1
ATOM 1424 N N . HIS A 1 191 ? -22.840 6.979 30.762 1.00 96.81 191 HIS A N 1
ATOM 1425 C CA . HIS A 1 191 ? -23.740 7.521 31.780 1.00 96.81 191 HIS A CA 1
ATOM 1426 C C . HIS A 1 191 ? -24.463 8.795 31.306 1.00 96.81 191 HIS A C 1
ATOM 1428 O O . HIS A 1 191 ? -25.666 8.958 31.518 1.00 96.81 191 HIS A O 1
ATOM 1434 N N . THR A 1 192 ? -23.756 9.689 30.613 1.00 96.88 192 THR A N 1
ATOM 1435 C CA . THR A 1 192 ? -24.342 10.932 30.092 1.00 96.88 192 THR A CA 1
ATOM 1436 C C . THR A 1 192 ? -25.383 10.649 29.012 1.00 96.88 192 THR A C 1
ATOM 1438 O O . THR A 1 192 ? -26.450 11.262 29.037 1.00 96.88 192 THR A O 1
ATOM 1441 N N . LEU A 1 193 ? -25.110 9.702 28.107 1.00 96.94 193 LEU A N 1
ATOM 1442 C CA . LEU A 1 193 ? -26.071 9.275 27.090 1.00 96.94 193 LEU A CA 1
ATOM 1443 C C . LEU A 1 193 ? -27.310 8.649 27.727 1.00 96.94 193 LEU A C 1
ATOM 1445 O O . LEU A 1 193 ? -28.421 9.002 27.349 1.00 96.94 193 LEU A O 1
ATOM 1449 N N . ALA A 1 194 ? -27.123 7.782 28.727 1.00 96.19 194 ALA A N 1
ATOM 1450 C CA . ALA A 1 194 ? -28.232 7.161 29.439 1.00 96.19 194 ALA A CA 1
ATOM 1451 C C . ALA A 1 194 ? -29.193 8.202 30.024 1.00 96.19 194 ALA A C 1
ATOM 1453 O O . ALA A 1 194 ? -30.398 8.100 29.839 1.00 96.19 194 ALA A O 1
ATOM 1454 N N . ARG A 1 195 ? -28.662 9.247 30.673 1.00 95.50 195 ARG A N 1
ATOM 1455 C CA . ARG A 1 195 ? -29.481 10.342 31.210 1.00 95.50 195 ARG A CA 1
ATOM 1456 C C . ARG A 1 195 ? -30.182 11.147 30.115 1.00 95.50 195 ARG A C 1
ATOM 1458 O O . ARG A 1 195 ? -31.283 11.631 30.344 1.00 95.50 195 ARG A O 1
ATOM 1465 N N . ALA A 1 196 ? -29.540 11.325 28.962 1.00 95.12 196 ALA A N 1
ATOM 1466 C CA . ALA A 1 196 ? -30.103 12.100 27.861 1.00 95.12 196 ALA A CA 1
ATOM 1467 C C . ALA A 1 196 ? -31.318 11.417 27.219 1.00 95.12 196 ALA A C 1
ATOM 1469 O O . ALA A 1 196 ? -32.228 12.117 26.796 1.00 95.12 196 ALA A O 1
ATOM 1470 N N . ILE A 1 197 ? -31.333 10.081 27.170 1.00 95.19 197 ILE A N 1
ATOM 1471 C CA . ILE A 1 197 ? -32.401 9.309 26.519 1.00 95.19 197 ILE A CA 1
ATOM 1472 C C . ILE A 1 197 ? -33.402 8.696 27.502 1.00 95.19 197 ILE A C 1
ATOM 1474 O O . ILE A 1 197 ? -34.328 8.035 27.065 1.00 95.19 197 ILE A O 1
ATOM 1478 N N . ASP A 1 198 ? -33.238 8.875 28.814 1.00 94.88 198 ASP A N 1
ATOM 1479 C CA . ASP A 1 198 ? -34.004 8.135 29.832 1.00 94.88 198 ASP A CA 1
ATOM 1480 C C . ASP A 1 198 ? -35.523 8.303 29.724 1.00 94.88 198 ASP A C 1
ATOM 1482 O O . ASP A 1 198 ? -36.276 7.358 29.939 1.00 94.88 198 ASP A O 1
ATOM 1486 N N . ASN A 1 199 ? -35.970 9.506 29.361 1.00 92.81 199 ASN A N 1
ATOM 1487 C CA . ASN A 1 199 ? -37.390 9.792 29.174 1.00 92.81 199 ASN A CA 1
ATOM 1488 C C . ASN A 1 199 ? -37.942 9.206 27.867 1.00 92.81 199 ASN A C 1
ATOM 1490 O O . ASN A 1 199 ? -39.136 8.927 27.788 1.00 92.81 199 ASN A O 1
ATOM 1494 N N . ASP A 1 200 ? -37.086 9.037 26.858 1.00 94.56 200 ASP A N 1
ATOM 1495 C CA . ASP A 1 200 ? -37.475 8.601 25.515 1.00 94.56 200 ASP A CA 1
ATOM 1496 C C . ASP A 1 200 ? -37.353 7.075 25.353 1.00 94.56 200 ASP A C 1
ATOM 1498 O O . ASP A 1 200 ? -38.194 6.438 24.723 1.00 94.56 200 ASP A O 1
ATOM 1502 N N . ASP A 1 201 ? -36.315 6.481 25.944 1.00 95.19 201 ASP A N 1
ATOM 1503 C CA . ASP A 1 201 ? -35.989 5.055 25.909 1.00 95.19 201 ASP A CA 1
ATOM 1504 C C . ASP A 1 201 ? -35.367 4.602 27.252 1.00 95.19 201 ASP A C 1
ATOM 1506 O O . ASP A 1 201 ? -34.143 4.442 27.382 1.00 95.19 201 ASP A O 1
ATOM 1510 N N . PRO A 1 202 ? -36.202 4.382 28.286 1.00 93.56 202 PRO A N 1
ATOM 1511 C CA . PRO A 1 202 ? -35.738 4.012 29.624 1.00 93.56 202 PRO A CA 1
ATO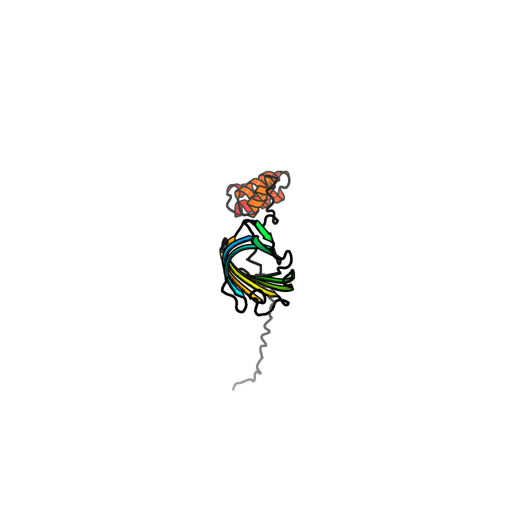M 1512 C C . PRO A 1 202 ? -35.071 2.630 29.663 1.00 93.56 202 PRO A C 1
ATOM 1514 O O . PRO A 1 202 ? -34.198 2.378 30.497 1.00 93.56 202 PRO A O 1
ATOM 1517 N N . THR A 1 203 ? -35.450 1.718 28.759 1.00 95.56 203 THR A N 1
ATOM 1518 C CA . THR A 1 203 ? -34.829 0.390 28.670 1.00 95.56 203 THR A CA 1
ATOM 1519 C C . THR A 1 203 ? -33.380 0.515 28.216 1.00 95.56 203 THR A C 1
ATOM 1521 O O . THR A 1 203 ? -32.480 0.044 28.918 1.00 95.56 203 THR A O 1
ATOM 1524 N N . ARG A 1 204 ? -33.127 1.227 27.111 1.00 95.38 204 ARG A N 1
ATOM 1525 C CA . ARG A 1 204 ? -31.763 1.470 26.625 1.00 95.38 204 ARG A CA 1
ATOM 1526 C C . ARG A 1 204 ? -30.942 2.310 27.602 1.00 95.38 204 ARG A C 1
ATOM 1528 O O . ARG A 1 204 ? -29.750 2.054 27.781 1.00 95.38 204 ARG A O 1
ATOM 1535 N N . ALA A 1 205 ? -31.557 3.275 28.285 1.00 95.38 205 ALA A N 1
ATOM 1536 C CA . ALA A 1 205 ? -30.892 4.036 29.341 1.00 95.38 205 ALA A CA 1
ATOM 1537 C C . ALA A 1 205 ? -30.413 3.135 30.494 1.00 95.38 205 ALA A C 1
ATOM 1539 O O . ALA A 1 205 ? -29.289 3.290 30.978 1.00 95.38 205 ALA A O 1
ATOM 1540 N N . GLY A 1 206 ? -31.222 2.155 30.909 1.00 95.56 206 GLY A N 1
ATOM 1541 C CA . GLY A 1 206 ? -30.834 1.157 31.911 1.00 95.56 206 GLY A CA 1
ATOM 1542 C C . GLY A 1 206 ? -29.607 0.334 31.500 1.00 95.56 206 GLY A C 1
ATOM 1543 O O . GLY A 1 206 ? -28.687 0.145 32.300 1.00 95.56 206 GLY A O 1
ATOM 1544 N N . GLU A 1 207 ? -29.544 -0.100 30.239 1.00 96.44 207 GLU A N 1
ATOM 1545 C CA . GLU A 1 207 ? -28.401 -0.848 29.696 1.00 96.44 207 GLU A CA 1
ATOM 1546 C C . GLU A 1 207 ? -27.118 -0.008 29.671 1.00 96.44 207 GLU A C 1
ATOM 1548 O O . GLU A 1 207 ? -26.054 -0.468 30.098 1.00 96.44 207 GLU A O 1
ATOM 1553 N N . LEU A 1 208 ? -27.220 1.250 29.237 1.00 97.12 208 LEU A N 1
ATOM 1554 C CA . LEU A 1 208 ? -26.096 2.183 29.193 1.00 97.12 208 LEU A CA 1
ATOM 1555 C C . LEU A 1 208 ? -25.577 2.541 30.594 1.00 97.12 208 LEU A C 1
ATOM 1557 O O . LEU A 1 208 ? -24.362 2.605 30.785 1.00 97.12 208 LEU A O 1
ATOM 1561 N N . ARG A 1 209 ? -26.458 2.712 31.593 1.00 96.62 209 ARG A N 1
ATOM 1562 C CA . ARG A 1 209 ? -26.051 2.901 33.002 1.00 96.62 209 ARG A CA 1
ATOM 1563 C C . ARG A 1 209 ? -25.309 1.689 33.539 1.00 96.62 209 ARG A C 1
ATOM 1565 O O . ARG A 1 209 ? -24.268 1.842 34.175 1.00 96.62 209 ARG A O 1
ATOM 1572 N N . LYS A 1 210 ? -25.819 0.484 33.269 1.00 96.31 210 LYS A N 1
ATOM 1573 C CA . LYS A 1 210 ? -25.147 -0.752 33.678 1.00 96.31 210 LYS A CA 1
ATOM 1574 C C . LYS A 1 210 ? -23.748 -0.826 33.066 1.00 96.31 210 LYS A C 1
ATOM 1576 O O . LYS A 1 210 ? -22.785 -1.015 33.800 1.00 96.31 210 LYS A O 1
ATOM 1581 N N . ARG A 1 211 ? -23.628 -0.573 31.760 1.00 96.38 211 ARG A N 1
ATOM 1582 C CA . ARG A 1 211 ? -22.337 -0.520 31.064 1.00 96.38 211 ARG A CA 1
ATOM 1583 C C . ARG A 1 211 ? -21.400 0.534 31.661 1.00 96.38 211 ARG A C 1
ATOM 1585 O O . ARG A 1 211 ? -20.229 0.246 31.865 1.00 96.38 211 ARG A O 1
ATOM 1592 N N . ALA A 1 212 ? -21.898 1.729 31.977 1.00 97.19 212 ALA A N 1
ATOM 1593 C CA . ALA A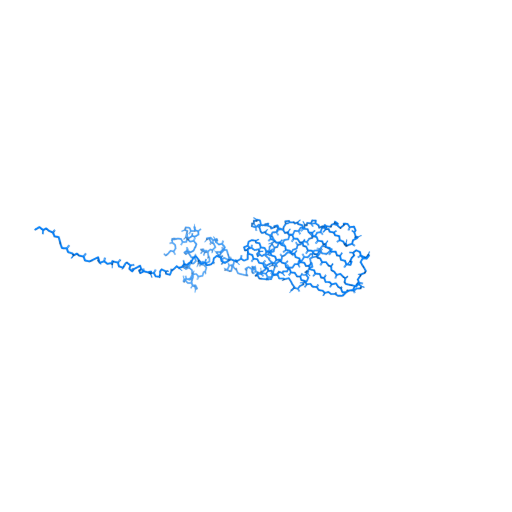 1 212 ? -21.110 2.777 32.627 1.00 97.19 212 ALA A CA 1
ATOM 1594 C C . ALA A 1 212 ? -20.581 2.343 34.005 1.00 97.19 212 ALA A C 1
ATOM 1596 O O . ALA A 1 212 ? -19.414 2.581 34.313 1.00 97.19 212 ALA A O 1
ATOM 1597 N N . CYS A 1 213 ? -21.411 1.666 34.805 1.00 95.69 213 CYS A N 1
ATOM 1598 C CA . CYS A 1 213 ? -21.004 1.095 36.088 1.00 95.69 213 CYS A CA 1
ATOM 1599 C C . CYS A 1 213 ? -19.928 0.011 35.910 1.00 95.69 213 CYS A C 1
ATOM 1601 O O . CYS A 1 213 ? -18.903 0.050 36.590 1.00 95.69 213 CYS A O 1
ATOM 1603 N N . ASP A 1 214 ? -20.117 -0.899 34.950 1.00 96.38 214 ASP A N 1
ATOM 1604 C CA . ASP A 1 214 ? -19.153 -1.959 34.628 1.00 96.38 214 ASP A CA 1
ATOM 1605 C C . ASP A 1 214 ? -17.808 -1.379 34.134 1.00 96.38 214 ASP A C 1
ATOM 1607 O O . ASP A 1 214 ? -16.749 -1.953 34.384 1.00 96.38 214 ASP A O 1
ATOM 1611 N N . LEU A 1 215 ? -17.836 -0.205 33.488 1.00 93.94 215 LEU A N 1
ATOM 1612 C CA . LEU A 1 215 ? -16.661 0.567 33.060 1.00 93.94 215 LEU A CA 1
ATOM 1613 C C . LEU A 1 215 ? -16.075 1.479 34.160 1.00 93.94 215 LEU A C 1
ATOM 1615 O O . LEU A 1 215 ? -15.082 2.166 33.923 1.00 93.94 215 LEU A O 1
ATOM 1619 N N . GLY A 1 216 ? -16.653 1.489 35.365 1.00 93.69 216 GLY A N 1
ATOM 1620 C CA . GLY A 1 216 ? -16.100 2.172 36.537 1.00 93.69 216 GLY A CA 1
ATOM 1621 C C . GLY A 1 216 ? -16.666 3.563 36.849 1.00 93.69 216 GLY A C 1
ATOM 1622 O O . GLY A 1 216 ? -16.140 4.228 37.747 1.00 93.69 216 GLY A O 1
ATOM 1623 N N . ASP A 1 217 ? -17.736 4.021 36.186 1.00 94.38 217 ASP A N 1
ATOM 1624 C CA . ASP A 1 217 ? -18.463 5.218 36.638 1.00 94.38 217 ASP A CA 1
ATOM 1625 C C . ASP A 1 217 ? -19.350 4.872 37.841 1.00 94.38 217 ASP A C 1
ATOM 1627 O O . ASP A 1 217 ? -20.486 4.413 37.709 1.00 94.38 217 ASP A O 1
ATOM 1631 N N . ARG A 1 218 ? -18.821 5.134 39.040 1.00 91.88 218 ARG A N 1
ATOM 1632 C CA . ARG A 1 218 ? -19.516 4.905 40.317 1.00 91.88 218 ARG A CA 1
ATOM 1633 C C . ARG A 1 218 ? -20.885 5.581 40.380 1.00 91.88 218 ARG A C 1
ATOM 1635 O O . ARG A 1 218 ? -21.812 5.003 40.935 1.00 91.88 218 ARG A O 1
ATOM 1642 N N . SER A 1 219 ? -21.031 6.754 39.768 1.00 89.25 219 SER A N 1
ATOM 1643 C CA . SER A 1 219 ? -22.292 7.505 39.749 1.00 89.25 219 SER A CA 1
ATOM 1644 C C . SER A 1 219 ? -23.401 6.743 39.017 1.00 89.25 219 SER A C 1
ATOM 1646 O O . SER A 1 219 ? -24.573 6.886 39.349 1.00 89.25 219 SER A O 1
ATOM 1648 N N . ALA A 1 220 ? -23.041 5.911 38.035 1.00 89.50 220 ALA A N 1
ATOM 1649 C CA . ALA A 1 220 ? -23.999 5.099 37.292 1.00 89.50 220 ALA A CA 1
ATOM 1650 C C . ALA A 1 220 ? -24.401 3.815 38.037 1.00 89.50 220 ALA A C 1
ATOM 1652 O O . ALA A 1 220 ? -25.458 3.250 37.760 1.00 89.50 220 ALA A O 1
ATOM 1653 N N . CYS A 1 221 ? -23.590 3.354 38.996 1.00 89.19 221 CYS A N 1
ATOM 1654 C CA . CYS A 1 221 ? -23.892 2.172 39.806 1.00 89.19 221 CYS A CA 1
ATOM 1655 C C . CYS A 1 221 ? -25.028 2.410 40.811 1.00 89.19 221 CYS A C 1
ATOM 1657 O O . CYS A 1 221 ? -25.725 1.466 41.182 1.00 89.19 221 CYS A O 1
ATOM 1659 N N . GLU A 1 222 ? -25.196 3.659 41.248 1.00 79.00 222 GLU A N 1
ATOM 1660 C CA . GLU A 1 222 ? -26.161 4.071 42.274 1.00 79.00 222 GLU A CA 1
ATOM 1661 C C . GLU A 1 222 ? -27.512 4.507 41.683 1.00 79.00 222 GLU A C 1
ATOM 1663 O O . GLU A 1 222 ? -28.498 4.596 42.405 1.00 79.00 222 GLU A O 1
ATOM 1668 N N . ALA A 1 223 ? -27.583 4.732 40.368 1.00 63.88 223 ALA A N 1
ATOM 1669 C CA . ALA A 1 223 ? -28.769 5.215 39.656 1.00 63.88 223 ALA A CA 1
ATOM 1670 C C . ALA A 1 223 ? -29.760 4.095 39.253 1.00 63.88 223 ALA A C 1
ATOM 1672 O O . ALA A 1 223 ? -30.371 4.183 38.186 1.00 63.88 223 ALA A O 1
ATOM 1673 N N . ARG A 1 224 ? -29.860 3.025 40.056 1.00 52.69 224 ARG A N 1
ATOM 1674 C CA . ARG A 1 224 ? -30.750 1.872 39.813 1.00 52.69 224 ARG A CA 1
ATOM 1675 C C . ARG A 1 224 ? -32.158 2.086 40.347 1.00 52.69 224 ARG A C 1
ATOM 1677 O O . ARG A 1 224 ? -32.280 2.600 41.479 1.00 52.69 224 ARG A O 1
#

pLDDT: mean 84.49, std 19.42, range [38.34, 98.81]

Foldseek 3Di:
DDDDDDDDDPPDPPPPPPPPPPPPPDPPDQDAQQAFKWWDKWWKWKWFQVGDIDIDMWTWMWHDDDQDIWIWTDDPNDTDTDPPPFWTWDGGRQKIWIKGWDWDADPLGIKIKIKIKIWGDPDPWKIKIKIKMWMAHPRHDSVDRVRTMMMMTIDMITGDHGPPVPPPPPPPDLLSVLVVVVVVLQLVSLQVNLVVCCVPCVPSSLVSLVSSVVSPPPVSVPVD